Protein AF-A0AAW9A5W3-F1 (afdb_monomer_lite)

Sequence (206 aa):
MDTTKGKFAFYFWGILFFFLYFKIIAFVWNRWFFGSIIPEPLGLLVILLIVIPTAFLTSRFLVIKIPMTYHMIGIIGVMLFFSWSIFDDHREKSLDELIKYQDNKFKAMEFNFSDWRIEEKEPVEEMLEFLSQYRVKKMKDSEWNSNVSGEKGFQVMVYLKGKTTGASIYENRILSYNKTSYYKVLNGPIDMEWIEAFEEKHGKGQ

Structure (mmCIF, N/CA/C/O backbone):
data_AF-A0AAW9A5W3-F1
#
_entry.id   AF-A0AAW9A5W3-F1
#
loop_
_atom_site.group_PDB
_atom_site.id
_atom_site.type_symbol
_atom_site.label_atom_id
_atom_site.label_alt_id
_atom_site.label_comp_id
_atom_site.label_asym_id
_atom_site.label_entity_id
_atom_site.label_seq_id
_atom_site.pdbx_PDB_ins_code
_atom_site.Cartn_x
_atom_site.Cartn_y
_atom_site.Cartn_z
_atom_site.occupancy
_atom_site.B_iso_or_equiv
_atom_site.auth_seq_id
_atom_site.auth_comp_id
_atom_site.auth_asym_id
_atom_site.auth_atom_id
_atom_site.pdbx_PDB_model_num
ATOM 1 N N . MET A 1 1 ? 31.079 -5.655 -38.095 1.00 53.12 1 MET A N 1
ATOM 2 C CA . MET A 1 1 ? 29.703 -5.638 -37.549 1.00 53.12 1 MET A CA 1
ATOM 3 C C . MET A 1 1 ? 28.955 -4.572 -38.315 1.00 53.12 1 MET A C 1
ATOM 5 O O . MET A 1 1 ? 29.494 -3.482 -38.447 1.00 53.12 1 MET A O 1
ATOM 9 N N . ASP A 1 2 ? 27.803 -4.910 -38.885 1.00 70.38 2 ASP A N 1
ATOM 10 C CA . ASP A 1 2 ? 26.984 -3.973 -39.655 1.00 70.38 2 ASP A CA 1
ATOM 11 C C . ASP A 1 2 ? 26.682 -2.735 -38.795 1.00 70.38 2 ASP A C 1
ATOM 13 O O . ASP A 1 2 ? 26.135 -2.860 -37.694 1.00 70.38 2 ASP A O 1
ATOM 17 N N . THR A 1 3 ? 27.117 -1.557 -39.253 1.00 72.12 3 THR A N 1
ATOM 18 C CA . THR A 1 3 ? 26.995 -0.285 -38.513 1.00 72.12 3 THR A CA 1
ATOM 19 C C . THR A 1 3 ? 25.541 0.007 -38.134 1.00 72.12 3 THR A C 1
ATOM 21 O O . THR A 1 3 ? 25.268 0.635 -37.111 1.00 72.12 3 THR A O 1
ATOM 24 N N . THR A 1 4 ? 24.608 -0.549 -38.901 1.00 75.31 4 THR A N 1
ATOM 25 C CA . THR A 1 4 ? 23.165 -0.517 -38.681 1.00 75.31 4 THR A CA 1
ATOM 26 C C . THR A 1 4 ? 22.753 -1.202 -37.371 1.00 75.31 4 THR A C 1
ATOM 28 O O . THR A 1 4 ? 21.956 -0.652 -36.612 1.00 75.31 4 THR A O 1
ATOM 31 N N . LYS A 1 5 ? 23.346 -2.358 -37.032 1.00 70.44 5 LYS A N 1
ATOM 32 C CA . LYS A 1 5 ? 23.018 -3.114 -35.804 1.00 70.44 5 LYS A CA 1
ATOM 33 C C . LYS A 1 5 ? 23.483 -2.393 -34.536 1.00 70.44 5 LYS A C 1
ATOM 35 O O . LYS A 1 5 ? 22.778 -2.406 -33.532 1.00 70.44 5 LYS A O 1
ATOM 40 N N . GLY A 1 6 ? 24.642 -1.732 -34.594 1.00 70.44 6 GLY A N 1
ATOM 41 C CA . GLY A 1 6 ? 25.161 -0.929 -33.479 1.00 70.44 6 GLY A CA 1
ATOM 42 C C . GLY A 1 6 ? 24.310 0.312 -33.204 1.00 70.44 6 GLY A C 1
ATOM 43 O O . GLY A 1 6 ? 23.980 0.590 -32.053 1.00 70.44 6 GLY A O 1
ATOM 44 N N . LYS A 1 7 ? 23.880 1.014 -34.263 1.00 72.38 7 LYS A N 1
ATOM 45 C CA . LYS A 1 7 ? 22.971 2.165 -34.147 1.00 72.38 7 LYS A CA 1
ATOM 46 C C . LYS A 1 7 ? 21.616 1.761 -33.566 1.00 72.38 7 LYS A C 1
ATOM 48 O O . LYS A 1 7 ? 21.129 2.431 -32.663 1.00 72.38 7 LYS A O 1
ATOM 53 N N . PHE A 1 8 ? 21.038 0.650 -34.027 1.00 76.00 8 PHE A N 1
ATOM 54 C CA . PHE A 1 8 ? 19.770 0.145 -33.494 1.00 76.00 8 PHE A CA 1
ATOM 55 C C . PHE A 1 8 ? 19.847 -0.148 -31.990 1.00 76.00 8 PHE A C 1
ATOM 57 O O . PHE A 1 8 ? 19.004 0.327 -31.232 1.00 76.00 8 PHE A O 1
ATOM 64 N N . ALA A 1 9 ? 20.886 -0.867 -31.547 1.00 69.19 9 ALA A N 1
ATOM 65 C CA . ALA A 1 9 ? 21.093 -1.138 -30.128 1.00 69.19 9 ALA A CA 1
ATOM 66 C C . ALA A 1 9 ? 21.220 0.163 -29.318 1.00 69.19 9 ALA A C 1
ATOM 68 O O . ALA A 1 9 ? 20.585 0.289 -28.276 1.00 69.19 9 ALA A O 1
ATOM 69 N N . PHE A 1 10 ? 21.965 1.155 -29.816 1.00 72.00 10 PHE A N 1
ATOM 70 C CA . PHE A 1 10 ? 22.103 2.449 -29.146 1.00 72.00 10 PHE A CA 1
ATOM 71 C C . PHE A 1 10 ? 20.760 3.164 -28.950 1.00 72.00 10 PHE A C 1
ATOM 73 O O . PHE A 1 10 ? 20.444 3.559 -27.829 1.00 72.00 10 PHE A O 1
ATOM 80 N N . TYR A 1 11 ? 19.947 3.290 -30.004 1.00 74.00 11 TYR A N 1
ATOM 81 C CA . TYR A 1 11 ? 18.629 3.924 -29.890 1.00 74.00 11 TYR A CA 1
ATOM 82 C C . TYR A 1 11 ? 17.705 3.149 -28.952 1.00 74.00 11 TYR A C 1
ATOM 84 O O . TYR A 1 11 ? 17.028 3.754 -28.126 1.00 74.00 11 TYR A O 1
ATOM 92 N N . PHE A 1 12 ? 17.712 1.817 -29.034 1.00 74.00 12 PHE A N 1
ATOM 93 C CA . PHE A 1 12 ? 16.883 0.977 -28.178 1.00 74.00 12 PHE A CA 1
ATOM 94 C C . PHE A 1 12 ? 17.249 1.133 -26.696 1.00 74.00 12 PHE A C 1
ATOM 96 O O . PHE A 1 12 ? 16.372 1.371 -25.867 1.00 74.00 12 PHE A O 1
ATOM 103 N N . TRP A 1 13 ? 18.540 1.057 -26.356 1.00 71.00 13 TRP A N 1
ATOM 104 C CA . TRP A 1 13 ? 19.005 1.264 -24.984 1.00 71.00 13 TRP A CA 1
ATOM 105 C C . TRP A 1 13 ? 18.765 2.691 -24.512 1.00 71.00 13 TRP A C 1
ATOM 107 O O . TRP A 1 13 ? 18.313 2.874 -23.387 1.00 71.00 13 TRP A O 1
ATOM 117 N N . GLY A 1 14 ? 18.979 3.689 -25.371 1.00 74.19 14 GLY A N 1
ATOM 118 C CA . GLY A 1 14 ? 18.657 5.081 -25.066 1.00 74.19 14 GLY A CA 1
ATOM 119 C C . GLY A 1 14 ? 17.186 5.265 -24.689 1.00 74.19 14 GLY A C 1
ATOM 120 O O . GLY A 1 14 ? 16.890 5.869 -23.662 1.00 74.19 14 GLY A O 1
ATOM 121 N N . ILE A 1 15 ? 16.266 4.677 -25.460 1.00 75.88 15 ILE A N 1
ATOM 122 C CA . ILE A 1 15 ? 14.822 4.714 -25.184 1.00 75.88 15 ILE A CA 1
ATOM 123 C C . ILE A 1 15 ? 14.482 3.947 -23.898 1.00 75.88 15 ILE A C 1
ATOM 125 O O . ILE A 1 15 ? 13.714 4.438 -23.070 1.00 75.88 15 ILE A O 1
ATOM 129 N N . LEU A 1 16 ? 15.061 2.763 -23.687 1.00 73.06 16 LEU A N 1
ATOM 130 C CA . LEU A 1 16 ? 14.823 1.973 -22.478 1.00 73.06 16 LEU A CA 1
ATOM 131 C C . LEU A 1 16 ? 15.290 2.718 -21.221 1.00 73.06 16 LEU A C 1
ATOM 133 O O . LEU A 1 16 ? 14.542 2.812 -20.250 1.00 73.06 16 LEU A O 1
ATOM 137 N N . PHE A 1 17 ? 16.500 3.283 -21.248 1.00 73.56 17 PHE A N 1
ATOM 138 C CA . PHE A 1 17 ? 17.032 4.092 -20.153 1.00 73.56 17 PHE A CA 1
ATOM 139 C C . PHE A 1 17 ? 16.221 5.364 -19.943 1.00 73.56 17 PHE A C 1
ATOM 141 O O . PHE A 1 17 ? 16.017 5.748 -18.798 1.00 73.56 17 PHE A O 1
ATOM 148 N N . PHE A 1 18 ? 15.708 5.979 -21.009 1.00 74.75 18 PHE A N 1
ATOM 149 C CA . PHE A 1 18 ? 14.795 7.114 -20.913 1.00 74.75 18 PHE A CA 1
ATOM 150 C C . PHE A 1 18 ? 13.522 6.740 -20.139 1.00 74.75 18 PHE A C 1
ATOM 152 O O . PHE A 1 18 ? 13.185 7.399 -19.158 1.00 74.75 18 PHE A O 1
ATOM 159 N N . PHE A 1 19 ? 12.851 5.638 -20.487 1.00 74.75 19 PHE A N 1
ATOM 160 C CA . PHE A 1 19 ? 11.669 5.191 -19.738 1.00 74.75 19 PHE A CA 1
ATOM 161 C C . PHE A 1 19 ? 11.999 4.779 -18.300 1.00 74.75 19 PHE A C 1
ATOM 163 O O . PHE A 1 19 ? 11.251 5.114 -17.380 1.00 74.75 19 PHE A O 1
ATOM 170 N N . LEU A 1 20 ? 13.127 4.094 -18.086 1.00 71.31 20 LEU A N 1
ATOM 171 C CA . LEU A 1 20 ? 13.603 3.733 -16.751 1.00 71.31 20 LEU A CA 1
ATOM 172 C C . LEU A 1 20 ? 13.842 4.988 -15.899 1.00 71.31 20 LEU A C 1
ATOM 174 O O . LEU A 1 20 ? 13.399 5.047 -14.755 1.00 71.31 20 LEU A O 1
ATOM 178 N N . TYR A 1 21 ? 14.480 6.003 -16.480 1.00 74.12 21 TYR A N 1
ATOM 179 C CA . TYR A 1 21 ? 14.745 7.297 -15.862 1.00 74.12 21 TYR A CA 1
ATOM 180 C C . TYR A 1 21 ? 13.452 7.995 -15.444 1.00 74.12 21 TYR A C 1
ATOM 182 O O . TYR A 1 21 ? 13.317 8.359 -14.278 1.00 74.12 21 TYR A O 1
ATOM 190 N N . PHE A 1 22 ? 12.463 8.099 -16.338 1.00 74.12 22 PHE A N 1
ATOM 191 C CA . PHE A 1 22 ? 11.164 8.691 -16.000 1.00 74.12 22 PHE A CA 1
ATOM 192 C C . PHE A 1 22 ? 10.434 7.913 -14.907 1.00 74.12 22 PHE A C 1
ATOM 194 O O . PHE A 1 22 ? 9.822 8.527 -14.037 1.00 74.12 22 PHE A O 1
ATOM 201 N N . LYS A 1 23 ? 10.520 6.576 -14.891 1.00 70.69 23 LYS A N 1
ATOM 202 C CA . LYS A 1 23 ? 9.897 5.774 -13.829 1.00 70.69 23 LYS A CA 1
ATOM 203 C C . LYS A 1 23 ? 10.607 5.931 -12.487 1.00 70.69 23 LYS A C 1
ATOM 205 O O . LYS A 1 23 ? 9.930 6.004 -11.466 1.00 70.69 23 LYS A O 1
ATOM 210 N N . ILE A 1 24 ? 11.941 5.996 -12.481 1.00 70.94 24 ILE A N 1
ATOM 211 C CA . ILE A 1 24 ? 12.734 6.286 -11.278 1.00 70.94 24 ILE A CA 1
ATOM 212 C C . ILE A 1 24 ? 12.384 7.679 -10.768 1.00 70.94 24 ILE A C 1
ATOM 214 O O . ILE A 1 24 ? 12.113 7.824 -9.582 1.00 70.94 24 ILE A O 1
ATOM 218 N N . ILE A 1 25 ? 12.303 8.680 -11.647 1.00 69.81 25 ILE A N 1
ATOM 219 C CA . ILE A 1 25 ? 11.874 10.027 -11.270 1.00 69.81 25 ILE A CA 1
ATOM 220 C C . ILE A 1 25 ? 10.458 10.018 -10.725 1.00 69.81 25 ILE A C 1
ATOM 222 O O . ILE A 1 25 ? 10.256 10.571 -9.660 1.00 69.81 25 ILE A O 1
ATOM 226 N N . ALA A 1 26 ? 9.491 9.382 -11.384 1.00 66.94 26 ALA A N 1
ATOM 227 C CA . ALA A 1 26 ? 8.116 9.328 -10.894 1.00 66.94 26 ALA A CA 1
ATOM 228 C C . ALA A 1 26 ? 8.026 8.626 -9.530 1.00 66.94 26 ALA A C 1
ATOM 230 O O . ALA A 1 26 ? 7.303 9.080 -8.648 1.00 66.94 26 ALA A O 1
ATOM 231 N N . PHE A 1 27 ? 8.793 7.550 -9.328 1.00 65.44 27 PHE A N 1
ATOM 232 C CA . PHE A 1 27 ? 8.899 6.866 -8.040 1.00 65.44 27 PHE A CA 1
ATOM 233 C C . PHE A 1 27 ? 9.514 7.767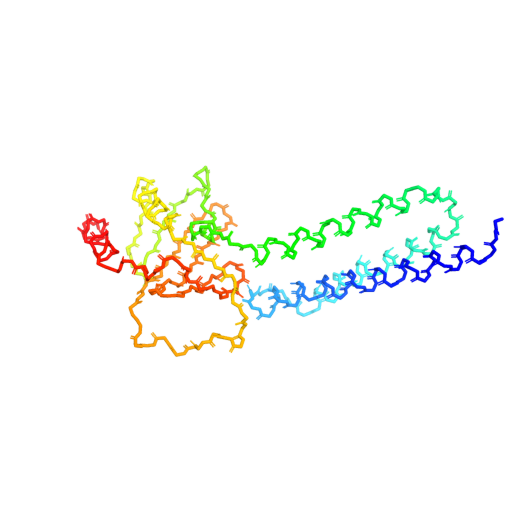 -6.964 1.00 65.44 27 PHE A C 1
ATOM 235 O O . PHE A 1 27 ? 8.950 7.878 -5.876 1.00 65.44 27 PHE A O 1
ATOM 242 N N . VAL A 1 28 ? 10.636 8.428 -7.275 1.00 63.97 28 VAL A N 1
ATOM 243 C CA . VAL A 1 28 ? 11.288 9.396 -6.386 1.00 63.97 28 VAL A CA 1
ATOM 244 C C . VAL A 1 28 ? 10.309 10.515 -6.068 1.00 63.97 28 VAL A C 1
ATOM 246 O O . VAL A 1 28 ? 10.039 10.731 -4.901 1.00 63.97 28 VAL A O 1
ATOM 249 N N . TRP A 1 29 ? 9.693 11.139 -7.068 1.00 64.69 29 TRP A N 1
ATOM 250 C CA . TRP A 1 29 ? 8.751 12.248 -6.933 1.00 64.69 29 TRP A CA 1
ATOM 251 C C . TRP A 1 29 ? 7.533 11.884 -6.085 1.00 64.69 29 TRP A C 1
ATOM 253 O O . TRP A 1 29 ? 7.209 12.613 -5.156 1.00 64.69 29 TRP A O 1
ATOM 263 N N . ASN A 1 30 ? 6.897 10.734 -6.334 1.00 60.66 30 ASN A N 1
ATOM 264 C CA . ASN A 1 30 ? 5.752 10.270 -5.545 1.00 60.66 30 ASN A CA 1
ATOM 265 C C . ASN A 1 30 ? 6.142 10.018 -4.077 1.00 60.66 30 ASN A C 1
ATOM 267 O O . ASN A 1 30 ? 5.398 10.341 -3.156 1.00 60.66 30 ASN A O 1
ATOM 271 N N . ARG A 1 31 ? 7.349 9.488 -3.840 1.00 58.09 31 ARG A N 1
ATOM 272 C CA . ARG A 1 31 ? 7.906 9.314 -2.491 1.00 58.09 31 ARG A CA 1
ATOM 273 C C . ARG A 1 31 ? 8.275 10.657 -1.841 1.00 58.09 31 ARG A C 1
ATOM 275 O O . ARG A 1 31 ? 8.131 10.791 -0.630 1.00 58.09 31 ARG A O 1
ATOM 282 N N . TRP A 1 32 ? 8.745 11.623 -2.631 1.00 60.00 32 TRP A N 1
ATOM 283 C CA . TRP A 1 32 ? 9.259 12.918 -2.179 1.00 60.00 32 TRP A CA 1
ATOM 284 C C . TRP A 1 32 ? 8.136 13.889 -1.806 1.00 60.00 32 TRP A C 1
ATOM 286 O O . TRP A 1 32 ? 8.211 14.521 -0.758 1.00 60.00 32 TRP A O 1
ATOM 296 N N . PHE A 1 33 ? 7.077 13.961 -2.619 1.00 53.25 33 PHE A N 1
ATOM 297 C CA . PHE A 1 33 ? 5.970 14.904 -2.427 1.00 53.25 33 PHE A CA 1
ATOM 298 C C . PHE A 1 33 ? 4.990 14.477 -1.328 1.00 53.25 33 PHE A C 1
ATOM 300 O O . PHE A 1 33 ? 4.425 15.332 -0.654 1.00 53.25 33 PHE A O 1
ATOM 307 N N . PHE A 1 34 ? 4.804 13.170 -1.115 1.00 50.41 34 PHE A N 1
ATOM 308 C CA . PHE A 1 34 ? 3.785 12.654 -0.191 1.00 50.41 34 PHE A CA 1
ATOM 309 C C . PHE A 1 34 ? 4.347 12.042 1.113 1.00 50.41 34 PHE A C 1
ATOM 311 O O . PHE A 1 34 ? 3.563 11.565 1.926 1.00 50.41 34 PHE A O 1
ATOM 318 N N . GLY A 1 35 ? 5.676 12.028 1.337 1.00 47.44 35 GLY A N 1
ATOM 319 C CA . GLY A 1 35 ? 6.309 11.215 2.400 1.00 47.44 35 GLY A CA 1
ATOM 320 C C . GLY A 1 35 ? 7.299 11.880 3.378 1.00 47.44 35 GLY A C 1
ATOM 321 O O . GLY A 1 35 ? 7.659 11.224 4.352 1.00 47.44 35 GLY A O 1
ATOM 322 N N . SER A 1 36 ? 7.694 13.149 3.187 1.00 53.34 36 SER A N 1
ATOM 323 C CA . SER A 1 36 ? 8.554 13.990 4.070 1.00 53.34 36 SER A CA 1
ATOM 324 C C . SER A 1 36 ? 10.108 13.804 4.087 1.00 53.34 36 SER A C 1
ATOM 326 O O . SER A 1 36 ? 10.635 12.711 3.894 1.00 53.34 36 SER A O 1
ATOM 328 N N . ILE A 1 37 ? 10.800 14.940 4.364 1.00 48.06 37 ILE A N 1
ATOM 329 C CA . ILE A 1 37 ? 12.177 15.220 4.889 1.00 48.06 37 ILE A CA 1
ATOM 330 C C . ILE A 1 37 ? 13.432 14.847 4.060 1.00 48.06 37 ILE A C 1
ATOM 332 O O . ILE A 1 37 ? 14.404 14.328 4.603 1.00 48.06 37 ILE A O 1
ATOM 336 N N . ILE A 1 38 ? 13.518 15.173 2.769 1.00 49.78 38 ILE A N 1
ATOM 337 C CA . ILE A 1 38 ? 14.843 15.312 2.126 1.00 49.78 38 ILE A CA 1
ATOM 338 C C . ILE A 1 38 ? 14.883 16.654 1.397 1.00 49.78 38 ILE A C 1
ATOM 340 O O . ILE A 1 38 ? 14.039 16.851 0.522 1.00 49.78 38 ILE A O 1
ATOM 344 N N . PRO A 1 39 ? 15.827 17.563 1.722 1.00 57.75 39 PRO A N 1
ATOM 345 C CA . PRO A 1 39 ? 15.952 18.842 1.036 1.00 57.75 39 PRO A CA 1
ATOM 346 C C . PRO A 1 39 ? 16.054 18.637 -0.476 1.00 57.75 39 PRO A C 1
ATOM 348 O O . PRO A 1 39 ? 16.837 17.807 -0.939 1.00 57.75 39 PRO A O 1
ATOM 351 N N . GLU A 1 40 ? 15.302 19.427 -1.237 1.00 58.50 40 GLU A N 1
ATOM 352 C CA . GLU A 1 40 ? 15.327 19.514 -2.706 1.00 58.50 40 GLU A CA 1
ATOM 353 C C . GLU A 1 40 ? 16.726 19.336 -3.354 1.00 58.50 40 GLU A C 1
ATOM 355 O O . GLU A 1 40 ? 16.842 18.566 -4.313 1.00 58.50 40 GLU A O 1
ATOM 360 N N . PRO A 1 41 ? 17.831 19.919 -2.836 1.00 71.25 41 PRO A N 1
ATOM 361 C CA . PRO A 1 41 ? 19.163 19.711 -3.419 1.00 71.25 41 PRO A CA 1
ATOM 362 C C . PRO A 1 41 ? 19.693 18.265 -3.355 1.00 71.25 41 PRO A C 1
ATOM 364 O O . PRO A 1 41 ? 20.463 17.856 -4.225 1.00 71.25 41 PRO A O 1
ATOM 367 N N . LEU A 1 42 ? 19.285 17.458 -2.372 1.00 62.19 42 LEU A N 1
ATOM 368 C CA . LEU A 1 42 ? 19.760 16.077 -2.212 1.00 62.19 42 LEU A CA 1
ATOM 369 C C . LEU A 1 42 ? 19.173 15.136 -3.275 1.00 62.19 42 LEU A C 1
ATOM 371 O O . LEU A 1 42 ? 19.869 14.241 -3.752 1.00 62.19 42 LEU A O 1
ATOM 375 N N . GLY A 1 43 ? 17.925 15.352 -3.700 1.00 64.06 43 GLY A N 1
ATOM 376 C CA . GLY A 1 43 ? 17.331 14.549 -4.773 1.00 64.06 43 GLY A CA 1
ATOM 377 C C . GLY A 1 43 ? 17.927 14.870 -6.142 1.00 64.06 43 GLY A C 1
ATOM 378 O O . GLY A 1 43 ? 18.166 13.959 -6.934 1.00 64.06 43 GLY A O 1
ATOM 379 N N . LEU A 1 44 ? 18.280 16.135 -6.392 1.00 65.75 44 LEU A N 1
ATOM 380 C CA . LEU A 1 44 ? 19.023 16.520 -7.595 1.00 65.75 44 LEU A CA 1
ATOM 381 C C . LEU A 1 44 ? 20.411 15.858 -7.618 1.00 65.75 44 LEU A C 1
ATOM 383 O O . LEU A 1 44 ? 20.841 15.357 -8.656 1.00 65.75 44 LEU A O 1
ATOM 387 N N . LEU A 1 45 ? 21.068 15.749 -6.460 1.00 73.44 45 LEU A N 1
ATOM 388 C CA . LEU A 1 45 ? 22.340 15.041 -6.311 1.00 73.44 45 LEU A CA 1
ATOM 389 C C . LEU A 1 45 ? 22.204 13.531 -6.584 1.00 73.44 45 LEU A C 1
ATOM 391 O O . LEU A 1 45 ? 23.034 12.972 -7.297 1.00 73.44 45 LEU A O 1
ATOM 395 N N . VAL A 1 46 ? 21.135 12.878 -6.115 1.00 68.19 46 VAL A N 1
ATOM 396 C CA . VAL A 1 46 ? 20.842 11.467 -6.446 1.00 68.19 46 VAL A CA 1
ATOM 397 C C . VAL A 1 46 ? 20.598 11.286 -7.946 1.00 68.19 46 VAL A C 1
ATOM 399 O O . VAL A 1 46 ? 21.130 10.351 -8.542 1.00 68.19 46 VAL A O 1
ATOM 402 N N . ILE A 1 47 ? 19.849 12.192 -8.583 1.00 67.75 47 ILE A N 1
ATOM 403 C CA . ILE A 1 47 ? 19.627 12.160 -10.036 1.00 67.75 47 ILE A CA 1
ATOM 404 C C . ILE A 1 47 ? 20.960 12.278 -10.778 1.00 67.75 47 ILE A C 1
ATOM 406 O O . ILE A 1 47 ? 21.229 11.466 -11.659 1.00 67.75 47 ILE A O 1
ATOM 410 N N . LEU A 1 48 ? 21.826 13.225 -10.409 1.00 75.00 48 LEU A N 1
ATOM 411 C CA . LEU A 1 48 ? 23.146 13.376 -11.030 1.00 75.00 48 LEU A CA 1
ATOM 412 C C . LEU A 1 48 ? 24.025 12.133 -10.818 1.00 75.00 48 LEU A C 1
ATOM 414 O O . LEU A 1 48 ? 24.658 11.671 -11.768 1.00 75.00 48 LEU A O 1
ATOM 418 N N . LEU A 1 49 ? 24.009 11.545 -9.616 1.00 74.06 49 LEU A N 1
ATOM 419 C CA . LEU A 1 49 ? 24.742 10.315 -9.293 1.00 74.06 49 LEU A CA 1
ATOM 420 C C . LEU A 1 49 ? 24.220 9.073 -10.023 1.00 74.06 49 LEU A C 1
ATOM 422 O O . LEU A 1 49 ? 24.963 8.108 -10.154 1.00 74.06 49 LEU A O 1
ATOM 426 N N . ILE A 1 50 ? 22.980 9.067 -10.513 1.00 70.25 50 ILE A N 1
ATOM 427 C CA . ILE A 1 50 ? 22.455 7.961 -11.324 1.00 70.25 50 ILE A CA 1
ATOM 428 C C . ILE A 1 50 ? 22.675 8.252 -12.811 1.00 70.25 50 ILE A C 1
ATOM 430 O O . ILE A 1 50 ? 23.209 7.414 -13.535 1.00 70.25 50 ILE A O 1
ATOM 434 N N . VAL A 1 51 ? 22.311 9.443 -13.284 1.00 69.62 51 VAL A N 1
ATOM 435 C CA . VAL A 1 51 ? 22.325 9.794 -14.711 1.00 69.62 51 VAL A CA 1
ATOM 436 C C . VAL A 1 51 ? 23.745 9.883 -15.260 1.00 69.62 51 VAL A C 1
ATOM 438 O O . VAL A 1 51 ? 23.997 9.328 -16.327 1.00 69.62 51 VAL A O 1
ATOM 441 N N . ILE A 1 52 ? 24.682 10.526 -14.551 1.00 72.19 52 ILE A N 1
ATOM 442 C CA . ILE A 1 52 ? 26.053 10.716 -15.052 1.00 72.19 52 ILE A CA 1
ATOM 443 C C . ILE A 1 52 ? 26.773 9.366 -15.196 1.00 72.19 52 ILE A C 1
ATOM 445 O O . ILE A 1 52 ? 27.286 9.093 -16.286 1.00 72.19 52 ILE A O 1
ATOM 449 N N . PRO A 1 53 ? 26.768 8.465 -14.190 1.00 72.75 53 PRO A N 1
ATOM 450 C CA . PRO A 1 53 ? 27.339 7.135 -14.360 1.00 72.75 53 PRO A CA 1
ATOM 451 C C . PRO A 1 53 ? 26.594 6.303 -15.393 1.00 72.75 53 PRO A C 1
ATOM 453 O O . PRO A 1 53 ? 27.242 5.573 -16.128 1.00 72.75 53 PRO A O 1
ATOM 456 N N . THR A 1 54 ? 25.269 6.432 -15.518 1.00 66.56 54 THR A N 1
ATOM 457 C CA . THR A 1 54 ? 24.515 5.701 -16.550 1.00 66.56 54 THR A CA 1
ATOM 458 C C . THR A 1 54 ? 24.896 6.174 -17.952 1.00 66.56 54 THR A C 1
ATOM 460 O O . THR A 1 54 ? 25.131 5.346 -18.827 1.00 66.56 54 THR A O 1
ATOM 463 N N . ALA A 1 55 ? 25.046 7.481 -18.177 1.00 67.94 55 ALA A N 1
ATOM 464 C CA . ALA A 1 55 ? 25.500 8.038 -19.451 1.00 67.94 55 ALA A CA 1
ATOM 465 C C . ALA A 1 55 ? 26.953 7.635 -19.766 1.00 67.94 55 ALA A C 1
ATOM 467 O O . ALA A 1 55 ? 27.260 7.247 -20.895 1.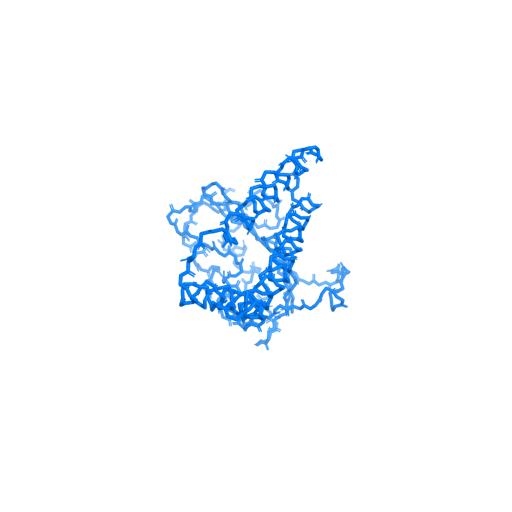00 67.94 55 ALA A O 1
ATOM 468 N N . PHE A 1 56 ? 27.836 7.656 -18.762 1.00 70.44 56 PHE A N 1
ATOM 469 C CA . PHE A 1 56 ? 29.227 7.216 -18.894 1.00 70.44 56 PHE A CA 1
ATOM 470 C C . PHE A 1 56 ? 29.351 5.706 -19.130 1.00 70.44 56 PHE A C 1
ATOM 472 O O . PHE A 1 56 ? 30.145 5.257 -19.954 1.00 70.44 56 PHE A O 1
ATOM 479 N N . LEU A 1 57 ? 28.543 4.901 -18.441 1.00 65.19 57 LEU A N 1
ATOM 480 C CA . LEU A 1 57 ? 28.446 3.472 -18.696 1.00 65.19 57 LEU A CA 1
ATOM 481 C C . LEU A 1 57 ? 27.929 3.257 -20.111 1.00 65.19 57 LEU A C 1
ATOM 483 O O . LEU A 1 57 ? 28.579 2.543 -20.858 1.00 65.19 57 LEU A O 1
ATOM 487 N N . THR A 1 58 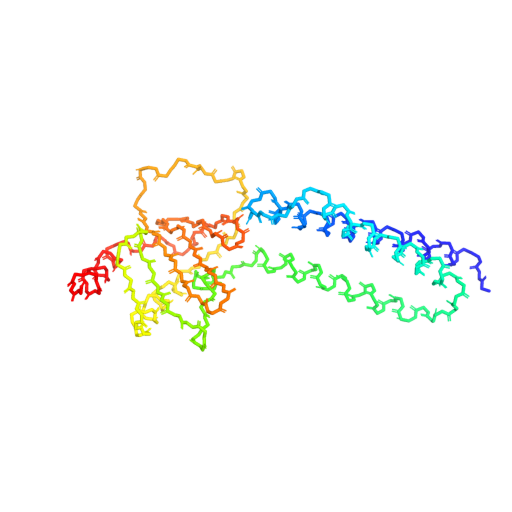? 26.852 3.923 -20.530 1.00 68.12 58 THR A N 1
ATOM 488 C CA . THR A 1 58 ? 26.294 3.798 -21.889 1.00 68.12 58 THR A CA 1
ATOM 489 C C . THR A 1 58 ? 27.344 4.107 -22.960 1.00 68.12 58 THR A C 1
ATOM 491 O O . THR A 1 58 ? 27.448 3.378 -23.945 1.00 68.12 58 THR A O 1
ATOM 494 N N . SER A 1 59 ? 28.193 5.121 -22.753 1.00 67.75 59 SER A N 1
ATOM 495 C CA . SER A 1 59 ? 29.287 5.429 -23.683 1.00 67.75 59 SER A CA 1
ATOM 496 C C . SER A 1 59 ? 30.405 4.377 -23.665 1.00 67.75 59 SER A C 1
ATOM 498 O O . SER A 1 59 ? 30.937 4.035 -24.719 1.00 67.75 59 SER A O 1
ATOM 500 N N . ARG A 1 60 ? 30.725 3.781 -22.509 1.00 66.56 60 ARG A N 1
ATOM 501 C CA . ARG A 1 60 ? 31.672 2.653 -22.392 1.00 66.56 60 ARG A CA 1
ATOM 502 C C . ARG A 1 60 ? 31.109 1.338 -22.942 1.00 66.56 60 ARG A C 1
ATOM 504 O O . ARG A 1 60 ? 31.860 0.575 -23.545 1.00 66.56 60 ARG A O 1
ATOM 511 N N . PHE A 1 61 ? 29.806 1.105 -22.808 1.00 62.66 61 PHE A N 1
ATOM 512 C CA . PHE A 1 61 ? 29.058 -0.013 -23.393 1.00 62.66 61 PHE A CA 1
ATOM 513 C C . PHE A 1 61 ? 29.123 0.006 -24.930 1.00 62.66 61 PHE A C 1
ATOM 515 O O . PHE A 1 61 ? 29.069 -1.049 -25.551 1.00 62.66 61 PHE A O 1
ATOM 522 N N . LEU A 1 62 ? 29.314 1.177 -25.554 1.00 59.59 62 LEU A N 1
ATOM 523 C CA . LEU A 1 62 ? 29.552 1.290 -27.001 1.00 59.59 62 LEU A CA 1
ATOM 524 C C . LEU A 1 62 ? 30.979 0.907 -27.421 1.00 59.59 62 LEU A C 1
ATOM 526 O O . LEU A 1 62 ? 31.202 0.547 -28.576 1.00 59.59 62 LEU A O 1
ATOM 530 N N . VAL A 1 63 ? 31.943 0.988 -26.502 1.00 64.88 63 VAL A N 1
ATOM 531 C CA . VAL A 1 63 ? 33.359 0.683 -26.765 1.00 64.88 63 VAL A CA 1
ATOM 532 C C . VAL A 1 63 ? 33.670 -0.787 -26.467 1.00 64.88 63 VAL A C 1
ATOM 534 O O . VAL A 1 63 ? 34.430 -1.425 -27.197 1.00 64.88 63 VAL A O 1
ATOM 537 N N . ILE A 1 64 ? 33.071 -1.350 -25.415 1.00 68.19 64 ILE A N 1
ATOM 538 C CA . ILE A 1 64 ? 33.252 -2.750 -25.023 1.00 68.19 64 ILE A CA 1
ATOM 539 C C . ILE A 1 64 ? 32.262 -3.615 -25.810 1.00 68.19 64 ILE A C 1
ATOM 541 O O . ILE A 1 64 ? 31.052 -3.481 -25.664 1.00 68.19 64 ILE A O 1
ATOM 545 N N . LYS A 1 65 ? 32.771 -4.542 -26.633 1.00 71.62 65 LYS A N 1
ATOM 546 C CA . LYS A 1 65 ? 31.955 -5.500 -27.402 1.00 71.62 65 LYS A CA 1
ATOM 547 C C . LYS A 1 65 ? 31.313 -6.546 -26.486 1.00 71.62 65 LYS A C 1
ATOM 549 O O . LYS A 1 65 ? 31.753 -7.692 -26.438 1.00 71.62 65 LYS A O 1
ATOM 554 N N . ILE A 1 66 ? 30.270 -6.166 -25.759 1.00 72.19 66 ILE A N 1
ATOM 555 C CA . ILE A 1 66 ? 29.462 -7.118 -24.999 1.00 72.19 66 ILE A CA 1
ATOM 556 C C . ILE A 1 66 ? 28.603 -7.917 -25.995 1.00 72.19 66 ILE A C 1
ATOM 558 O O . ILE A 1 66 ? 27.979 -7.324 -26.880 1.00 72.19 66 ILE A O 1
ATOM 562 N N . PRO A 1 67 ? 28.557 -9.258 -25.896 1.00 79.50 67 PRO A N 1
ATOM 563 C CA . PRO A 1 67 ? 27.705 -10.070 -26.756 1.00 79.50 67 PRO A CA 1
ATOM 564 C C . PRO A 1 67 ? 26.236 -9.630 -26.720 1.00 79.50 67 PRO A C 1
ATOM 566 O O . PRO A 1 67 ? 25.690 -9.295 -25.665 1.00 79.50 67 PRO A O 1
ATOM 569 N N . MET A 1 68 ? 25.562 -9.679 -27.873 1.00 73.31 68 MET A N 1
ATOM 570 C CA . MET A 1 68 ? 24.144 -9.306 -28.001 1.00 73.31 68 MET A CA 1
ATOM 571 C C . MET A 1 68 ? 23.240 -10.098 -27.037 1.00 73.31 68 MET A C 1
ATOM 573 O O . MET A 1 68 ? 22.251 -9.569 -26.540 1.00 73.31 68 MET A O 1
ATOM 577 N N . THR A 1 69 ? 23.613 -11.336 -26.703 1.00 76.19 69 THR A N 1
ATOM 578 C CA . THR A 1 69 ? 22.885 -12.199 -25.763 1.00 76.19 69 THR A CA 1
ATOM 579 C C . THR A 1 69 ? 22.687 -11.551 -24.392 1.00 76.19 69 THR A C 1
ATOM 581 O O . THR A 1 69 ? 21.575 -11.566 -23.873 1.00 76.19 69 THR A O 1
ATOM 584 N N . TYR A 1 70 ? 23.716 -10.915 -23.819 1.00 78.62 70 TYR A N 1
ATOM 585 C CA . TYR A 1 70 ? 23.591 -10.255 -22.512 1.00 78.62 70 TYR A CA 1
ATOM 586 C C . TYR A 1 70 ? 22.666 -9.040 -22.558 1.00 78.62 70 TYR A C 1
ATOM 588 O O . TYR A 1 70 ? 21.941 -8.779 -21.601 1.00 78.62 70 TYR A O 1
ATOM 596 N N . HIS A 1 71 ? 22.637 -8.337 -23.691 1.00 68.50 71 HIS A N 1
ATOM 597 C CA . HIS A 1 71 ? 21.711 -7.231 -23.893 1.00 68.50 71 HIS A CA 1
ATOM 598 C C . HIS A 1 71 ? 20.268 -7.741 -23.904 1.00 68.50 71 HIS A C 1
ATOM 600 O O . HIS A 1 71 ? 19.427 -7.211 -23.185 1.00 68.50 71 HIS A O 1
ATOM 606 N N . MET A 1 72 ? 19.993 -8.816 -24.647 1.00 75.56 72 MET A N 1
ATOM 607 C CA . MET A 1 72 ? 18.664 -9.432 -24.682 1.00 75.56 72 MET A CA 1
ATOM 608 C C . MET A 1 72 ? 18.216 -9.915 -23.298 1.00 75.56 72 MET A C 1
ATOM 610 O O . MET A 1 72 ? 17.075 -9.669 -22.918 1.00 75.56 72 MET A O 1
ATOM 614 N N . ILE A 1 73 ? 19.114 -10.525 -22.516 1.00 80.06 73 ILE A N 1
ATOM 615 C CA . ILE A 1 73 ? 18.830 -10.937 -21.132 1.00 80.06 73 ILE A CA 1
ATOM 616 C C . ILE A 1 73 ? 18.454 -9.727 -20.268 1.00 80.06 73 ILE A C 1
ATOM 618 O O . ILE A 1 73 ? 17.452 -9.773 -19.559 1.00 80.06 73 ILE A O 1
ATOM 622 N N . GLY A 1 74 ? 19.213 -8.630 -20.355 1.00 76.00 74 GLY A N 1
ATOM 623 C CA . GLY A 1 74 ? 18.911 -7.400 -19.621 1.00 76.00 74 GLY A CA 1
ATOM 624 C C . GLY A 1 74 ? 17.547 -6.812 -19.992 1.00 76.00 74 GLY A C 1
ATOM 625 O O . GLY A 1 74 ? 16.762 -6.471 -19.111 1.00 76.00 74 GLY A O 1
ATOM 626 N N . ILE A 1 75 ? 17.230 -6.757 -21.288 1.00 74.62 75 ILE A N 1
ATOM 627 C CA . ILE A 1 75 ? 15.946 -6.249 -21.798 1.00 74.62 75 ILE A CA 1
ATOM 628 C C . ILE A 1 75 ? 14.785 -7.103 -21.291 1.00 74.62 75 ILE A C 1
ATOM 630 O O . ILE A 1 75 ? 13.808 -6.560 -20.778 1.00 74.62 75 ILE A O 1
ATOM 634 N N . ILE A 1 76 ? 14.906 -8.428 -21.391 1.00 80.94 76 ILE A N 1
ATOM 635 C CA . ILE A 1 76 ? 13.900 -9.368 -20.887 1.00 80.94 76 ILE A CA 1
ATOM 636 C C . ILE A 1 76 ? 13.722 -9.187 -19.377 1.00 80.94 76 ILE A C 1
ATOM 638 O O . ILE A 1 76 ? 12.591 -9.094 -18.909 1.00 80.94 76 ILE A O 1
ATOM 642 N N . GLY A 1 77 ? 14.814 -9.061 -18.617 1.00 82.06 77 GLY A N 1
ATOM 643 C CA . GLY A 1 77 ? 14.762 -8.817 -17.175 1.00 82.06 77 GLY A CA 1
ATOM 644 C C . GLY A 1 77 ? 14.001 -7.537 -16.819 1.00 82.06 77 GLY A C 1
ATOM 645 O O . GLY A 1 77 ? 13.132 -7.556 -15.947 1.00 82.06 77 GLY A O 1
ATOM 646 N N . VAL A 1 78 ? 14.259 -6.440 -17.540 1.00 77.56 78 VAL A N 1
ATOM 647 C CA . VAL A 1 78 ? 13.524 -5.179 -17.367 1.00 77.56 78 VAL A CA 1
ATOM 648 C C . VAL A 1 78 ? 12.050 -5.355 -17.738 1.00 77.56 78 VAL A C 1
ATOM 650 O O . VAL A 1 78 ? 11.179 -5.005 -16.944 1.00 77.56 78 VAL A O 1
ATOM 653 N N . MET A 1 79 ? 11.736 -5.944 -18.894 1.00 76.38 79 MET A N 1
ATOM 654 C CA . MET A 1 79 ? 10.349 -6.177 -19.317 1.00 76.38 79 MET A CA 1
ATOM 655 C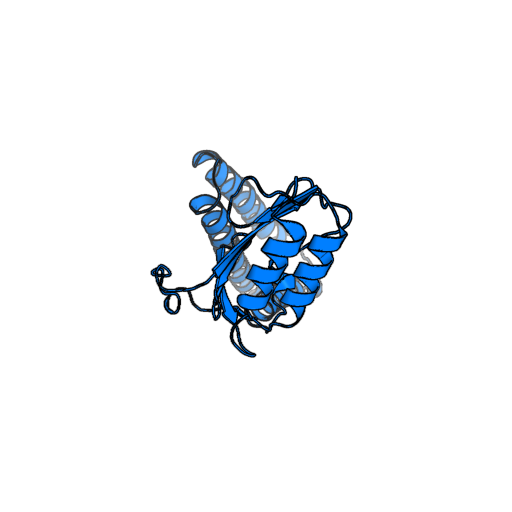 C . MET A 1 79 ? 9.569 -7.013 -18.299 1.00 76.38 79 MET A C 1
ATOM 657 O O . MET A 1 79 ? 8.442 -6.652 -17.956 1.00 76.38 79 MET A O 1
ATOM 661 N N . LEU A 1 80 ? 10.167 -8.083 -17.771 1.00 81.88 80 LEU A N 1
ATOM 662 C CA . LEU A 1 80 ? 9.560 -8.919 -16.736 1.00 81.88 80 LEU A CA 1
ATOM 663 C C . LEU A 1 80 ? 9.327 -8.134 -15.444 1.00 81.88 80 LEU A C 1
ATOM 665 O O . LEU A 1 80 ? 8.244 -8.220 -14.873 1.00 81.88 80 LEU A O 1
ATOM 669 N N . PHE A 1 81 ? 10.290 -7.316 -15.017 1.00 79.88 81 PHE A N 1
ATOM 670 C CA . PHE A 1 81 ? 10.149 -6.476 -13.828 1.00 79.88 81 PHE A CA 1
ATOM 671 C C . PHE A 1 81 ? 8.988 -5.474 -13.950 1.00 79.88 81 PHE A C 1
ATOM 673 O O . PHE A 1 81 ? 8.166 -5.343 -13.040 1.00 79.88 81 PHE A O 1
ATOM 680 N N . PHE A 1 82 ? 8.874 -4.785 -15.090 1.00 77.69 82 PHE A N 1
ATOM 681 C CA . PHE A 1 82 ? 7.763 -3.862 -15.340 1.00 77.69 82 PHE A CA 1
ATOM 682 C C . PHE A 1 82 ? 6.425 -4.591 -15.457 1.00 77.69 82 PHE A C 1
ATOM 684 O O . PHE A 1 82 ? 5.439 -4.134 -14.877 1.00 77.69 82 PHE A O 1
ATOM 691 N N . SER A 1 83 ? 6.400 -5.730 -16.150 1.00 84.06 83 SER A N 1
ATOM 692 C CA . SER A 1 83 ? 5.199 -6.558 -16.296 1.00 84.06 83 SER A CA 1
ATOM 693 C C . SER A 1 83 ? 4.704 -7.049 -14.940 1.00 84.06 83 SER A C 1
ATOM 695 O O . SER A 1 83 ? 3.519 -6.932 -14.646 1.00 84.06 83 SER A O 1
ATOM 697 N N . TRP A 1 84 ? 5.615 -7.499 -14.074 1.00 82.50 84 TRP A N 1
ATOM 698 C CA . TRP A 1 84 ? 5.299 -7.899 -12.706 1.00 82.50 84 TRP A CA 1
ATOM 699 C C . TRP A 1 84 ? 4.709 -6.746 -11.892 1.00 82.50 84 TRP A C 1
ATOM 701 O O . TRP A 1 84 ? 3.705 -6.922 -11.212 1.00 82.50 84 TRP A O 1
ATOM 711 N N . SER A 1 85 ? 5.289 -5.547 -11.990 1.00 78.88 85 SER A N 1
ATOM 712 C CA . SER A 1 85 ? 4.773 -4.358 -11.301 1.00 78.88 85 SER A CA 1
ATOM 713 C C . SER A 1 85 ? 3.369 -3.970 -11.772 1.00 78.88 85 SER A C 1
ATOM 715 O O . SER A 1 85 ? 2.544 -3.598 -10.942 1.00 78.88 85 SER A O 1
ATOM 717 N N . ILE A 1 86 ? 3.092 -4.043 -13.077 1.00 81.38 86 ILE A N 1
ATOM 718 C CA . ILE A 1 86 ? 1.762 -3.752 -13.633 1.00 81.38 86 ILE A CA 1
ATOM 719 C C . ILE A 1 86 ? 0.765 -4.823 -13.190 1.00 81.38 86 ILE A C 1
ATOM 721 O O . ILE A 1 86 ? -0.339 -4.488 -12.764 1.00 81.38 86 ILE A O 1
ATOM 725 N N . PHE A 1 87 ? 1.165 -6.092 -13.256 1.00 88.25 87 PHE A N 1
ATOM 726 C CA . PHE A 1 87 ? 0.353 -7.219 -12.818 1.00 88.25 87 PHE A CA 1
ATOM 727 C C . PHE A 1 87 ? 0.006 -7.120 -11.328 1.00 88.25 87 PHE A C 1
ATOM 729 O O . PHE A 1 87 ? -1.169 -7.198 -10.977 1.00 88.25 87 PHE A O 1
ATOM 736 N N . ASP A 1 88 ? 0.989 -6.868 -10.456 1.00 85.75 88 ASP A N 1
ATOM 737 C CA . ASP A 1 88 ? 0.741 -6.711 -9.019 1.00 85.75 88 ASP A CA 1
ATOM 738 C C . ASP A 1 88 ? -0.203 -5.541 -8.726 1.00 85.75 88 ASP A C 1
ATOM 740 O O . ASP A 1 88 ? -1.005 -5.629 -7.805 1.00 85.75 88 ASP A O 1
ATOM 744 N N . ASP A 1 89 ? -0.156 -4.448 -9.483 1.00 84.62 89 ASP A N 1
ATOM 745 C CA . ASP A 1 89 ? -1.041 -3.308 -9.228 1.00 84.62 89 ASP A CA 1
ATOM 746 C C . ASP A 1 89 ? -2.485 -3.519 -9.720 1.00 84.62 89 ASP A C 1
ATOM 748 O O . ASP A 1 89 ? -3.392 -2.903 -9.164 1.00 84.62 89 ASP A O 1
ATOM 752 N N . HIS A 1 90 ? -2.719 -4.390 -10.711 1.00 88.00 90 HIS A N 1
ATOM 753 C CA . HIS A 1 90 ? -4.054 -4.622 -11.291 1.00 88.00 90 HIS A CA 1
ATOM 754 C C . HIS A 1 90 ? -4.716 -5.934 -10.857 1.00 88.00 90 HIS A C 1
ATOM 756 O O . HIS A 1 90 ? -5.911 -6.118 -11.115 1.00 88.00 90 HIS A O 1
ATOM 762 N N . ARG A 1 91 ? -3.969 -6.846 -10.224 1.00 94.44 91 ARG A N 1
ATOM 763 C CA . ARG A 1 91 ? -4.528 -8.090 -9.690 1.00 94.44 91 ARG A CA 1
ATOM 764 C C . ARG A 1 91 ? -5.431 -7.818 -8.492 1.00 94.44 91 ARG A C 1
ATOM 766 O O . ARG A 1 91 ? -5.243 -6.857 -7.745 1.00 94.44 91 ARG A O 1
ATOM 773 N N . GLU A 1 92 ? -6.392 -8.706 -8.313 1.00 96.62 92 GLU A N 1
ATOM 774 C CA . GLU A 1 92 ? -7.185 -8.784 -7.093 1.00 96.62 92 GLU A CA 1
ATOM 775 C C . GLU A 1 92 ? -6.306 -9.318 -5.959 1.00 96.62 92 GLU A C 1
ATOM 777 O O . GLU A 1 92 ? -5.444 -10.175 -6.178 1.00 96.62 92 GLU A O 1
ATOM 782 N N . LYS A 1 93 ? -6.491 -8.771 -4.759 1.00 95.31 93 LYS A N 1
ATOM 783 C CA . LYS A 1 93 ? -5.739 -9.134 -3.549 1.00 95.31 93 LYS A CA 1
ATOM 784 C C . LYS A 1 93 ? -6.703 -9.330 -2.400 1.00 95.31 93 LYS A C 1
ATOM 786 O O . LYS A 1 93 ? -7.815 -8.811 -2.458 1.00 95.31 93 LYS A O 1
ATOM 791 N N . SER A 1 94 ? -6.307 -10.055 -1.364 1.00 96.12 94 SER A N 1
ATOM 792 C CA . SER A 1 94 ? -7.010 -9.927 -0.088 1.00 96.12 94 SER A CA 1
ATOM 793 C C . SER A 1 94 ? -6.664 -8.596 0.592 1.00 96.12 94 SER A C 1
ATOM 795 O O . SER A 1 94 ? -5.648 -7.965 0.282 1.00 96.12 94 SER A O 1
ATOM 797 N N . LEU A 1 95 ? -7.540 -8.112 1.471 1.00 95.31 95 LEU A N 1
ATOM 798 C CA . LEU A 1 95 ? -7.357 -6.823 2.143 1.00 95.31 95 LEU A CA 1
ATOM 799 C C . LEU A 1 95 ? -6.187 -6.843 3.145 1.00 95.31 95 LEU A C 1
ATOM 801 O O . LEU A 1 95 ? -5.450 -5.860 3.245 1.00 95.31 95 LEU A O 1
ATOM 805 N N . ASP A 1 96 ? -5.931 -7.965 3.814 1.00 93.94 96 ASP A N 1
ATOM 806 C CA . ASP A 1 96 ? -4.788 -8.145 4.721 1.00 93.94 96 ASP A CA 1
ATOM 807 C C . ASP A 1 96 ? -3.424 -7.974 4.009 1.00 93.94 96 ASP A C 1
ATOM 809 O O . ASP A 1 96 ? -2.488 -7.390 4.573 1.00 93.94 96 ASP A O 1
ATOM 813 N N . GLU A 1 97 ? -3.322 -8.345 2.722 1.00 92.44 97 GLU A N 1
ATOM 814 C CA . GLU A 1 97 ? -2.122 -8.105 1.902 1.00 92.44 97 GLU A CA 1
ATOM 815 C C . GLU A 1 97 ? -1.762 -6.606 1.812 1.00 92.44 97 GLU A C 1
ATOM 817 O O . GLU A 1 97 ? -0.592 -6.253 1.600 1.00 92.44 97 GLU A O 1
ATOM 822 N N . LEU A 1 98 ? -2.738 -5.698 1.967 1.00 90.69 98 LEU A N 1
ATOM 823 C CA . LEU A 1 98 ? -2.496 -4.251 1.956 1.00 90.69 98 LEU A CA 1
ATOM 824 C C . LEU A 1 98 ? -1.834 -3.760 3.249 1.00 90.69 98 LEU A C 1
ATOM 826 O O . LEU A 1 98 ? -1.017 -2.830 3.202 1.00 90.69 98 LEU A O 1
ATOM 830 N N . ILE A 1 99 ? -2.140 -4.407 4.374 1.00 87.75 99 ILE A N 1
ATOM 831 C CA . ILE A 1 99 ? -1.632 -4.060 5.705 1.00 87.75 99 ILE A CA 1
ATOM 832 C C . ILE A 1 99 ? -0.202 -4.592 5.895 1.00 87.75 99 ILE A C 1
ATOM 834 O O . ILE A 1 99 ? 0.568 -3.984 6.630 1.00 87.75 99 ILE A O 1
ATOM 838 N N . LYS A 1 100 ? 0.240 -5.606 5.133 1.00 82.62 100 LYS A N 1
ATOM 839 C CA . LYS A 1 100 ? 1.640 -6.103 5.099 1.00 82.62 100 LYS A CA 1
ATOM 840 C C . LYS A 1 100 ? 2.210 -6.449 6.481 1.00 82.62 100 LYS A C 1
ATOM 842 O O . LYS A 1 100 ? 3.338 -6.061 6.808 1.00 82.62 100 LYS A O 1
ATOM 847 N N . TYR A 1 101 ? 1.434 -7.175 7.272 1.00 83.69 101 TYR A N 1
ATOM 848 C CA . TYR A 1 101 ? 1.857 -7.678 8.571 1.00 83.69 101 TYR A CA 1
ATOM 849 C C . TYR A 1 101 ? 3.067 -8.626 8.454 1.00 83.69 101 TYR A C 1
ATOM 851 O O . TYR A 1 101 ? 3.175 -9.416 7.516 1.00 83.69 101 TYR A O 1
ATOM 859 N N . GLN A 1 102 ? 4.012 -8.507 9.390 1.00 82.88 102 GLN A N 1
ATOM 860 C CA . GLN A 1 102 ? 5.168 -9.398 9.527 1.00 82.88 102 GLN A CA 1
ATOM 861 C C . GLN A 1 102 ? 5.347 -9.715 11.007 1.00 82.88 102 GLN A C 1
ATOM 863 O O . GLN A 1 102 ? 5.851 -8.872 11.750 1.00 82.88 102 GLN A O 1
ATOM 868 N N . ASP A 1 103 ? 4.962 -10.926 11.397 1.00 82.19 103 ASP A N 1
ATOM 869 C CA . ASP A 1 103 ? 4.957 -11.406 12.782 1.00 82.19 103 ASP A CA 1
ATOM 870 C C . ASP A 1 103 ? 6.265 -11.089 13.532 1.00 82.19 103 ASP A C 1
ATOM 872 O O . ASP A 1 103 ? 6.292 -10.333 14.498 1.00 82.19 103 ASP A O 1
ATOM 876 N N . ASN A 1 104 ? 7.403 -11.521 12.985 1.00 86.75 104 ASN A N 1
ATOM 877 C CA . ASN A 1 104 ? 8.721 -11.348 13.606 1.00 86.75 104 ASN A CA 1
ATOM 878 C C . ASN A 1 104 ? 9.208 -9.892 13.769 1.00 86.75 104 ASN A C 1
ATOM 880 O O . ASN A 1 104 ? 10.286 -9.655 14.321 1.00 86.75 104 ASN A O 1
ATOM 884 N N . LYS A 1 105 ? 8.475 -8.912 13.238 1.00 90.19 105 LYS A N 1
ATOM 885 C CA . LYS A 1 105 ? 8.781 -7.483 13.364 1.00 90.19 105 LYS A CA 1
ATOM 886 C C . LYS A 1 105 ? 7.658 -6.704 14.023 1.00 90.19 105 LYS A C 1
ATOM 888 O O . LYS A 1 105 ? 7.809 -5.486 14.133 1.00 90.19 105 LYS A O 1
ATOM 893 N N . PHE A 1 106 ? 6.569 -7.357 14.409 1.00 92.19 106 PHE A N 1
ATOM 894 C CA . PHE A 1 106 ? 5.428 -6.707 15.021 1.00 92.19 106 PHE A CA 1
ATOM 895 C C . PHE A 1 106 ? 5.816 -6.033 16.340 1.00 92.19 106 PHE A C 1
ATOM 897 O O . PHE A 1 106 ? 6.671 -6.520 17.080 1.00 92.19 106 PHE A O 1
ATOM 904 N N . LYS A 1 107 ? 5.238 -4.856 16.582 1.00 92.88 107 LYS A N 1
ATOM 905 C CA . LYS A 1 107 ? 5.391 -4.110 17.833 1.00 92.88 107 LYS A CA 1
ATOM 906 C C . LYS A 1 107 ? 4.046 -3.766 18.442 1.00 92.88 107 LYS A C 1
ATOM 908 O O . LYS A 1 107 ? 3.873 -3.941 19.636 1.00 92.88 107 LYS A O 1
ATOM 913 N N . ALA A 1 108 ? 3.158 -3.202 17.631 1.00 92.56 108 ALA A N 1
ATOM 914 C CA . ALA A 1 108 ? 1.842 -2.787 18.072 1.00 92.56 108 ALA A CA 1
ATOM 915 C C . ALA A 1 108 ? 0.906 -2.580 16.879 1.00 92.56 108 ALA A C 1
ATOM 917 O O . ALA A 1 108 ? 1.362 -2.297 15.766 1.00 92.56 108 ALA A O 1
ATOM 918 N N . MET A 1 109 ? -0.392 -2.674 17.126 1.00 92.19 109 MET A N 1
ATOM 919 C CA . MET A 1 109 ? -1.464 -2.218 16.253 1.00 92.19 109 MET A CA 1
ATOM 920 C C . MET A 1 109 ? -2.265 -1.144 16.991 1.00 92.19 109 MET A C 1
ATOM 922 O O . MET A 1 109 ? -2.492 -1.255 18.187 1.00 92.19 109 MET A O 1
ATOM 926 N N . GLU A 1 110 ? -2.665 -0.099 16.288 1.00 91.62 110 GLU A N 1
ATOM 927 C CA . GLU A 1 110 ? -3.454 1.014 16.809 1.00 91.62 110 GLU A CA 1
ATOM 928 C C . GLU A 1 110 ? -4.679 1.206 15.922 1.00 91.62 110 GLU A C 1
ATOM 930 O O . GLU A 1 110 ? -4.590 1.099 14.692 1.00 91.62 110 GLU A O 1
ATOM 935 N N . PHE A 1 111 ? -5.806 1.496 16.562 1.00 88.94 111 PHE A N 1
ATOM 936 C CA . PHE A 1 111 ? -7.094 1.696 15.912 1.00 88.94 111 PHE A CA 1
ATOM 937 C C . PHE A 1 111 ? -7.581 3.133 16.079 1.00 88.94 111 PHE A C 1
ATOM 939 O O . PHE A 1 111 ? -7.478 3.723 17.156 1.00 88.94 111 PHE A O 1
ATOM 946 N N . ASN A 1 112 ? -8.125 3.693 14.995 1.00 85.88 112 ASN A N 1
ATOM 947 C CA . ASN A 1 112 ? -8.765 5.014 14.938 1.00 85.88 112 ASN A CA 1
ATOM 948 C C . ASN A 1 112 ? -7.918 6.173 15.492 1.00 85.88 112 ASN A C 1
ATOM 950 O O . ASN A 1 112 ? -8.468 7.165 15.966 1.00 85.88 112 ASN A O 1
ATOM 954 N N . PHE A 1 113 ? -6.586 6.047 15.436 1.00 75.38 113 PHE A N 1
ATOM 955 C CA . PHE A 1 113 ? -5.632 6.978 16.055 1.00 75.38 113 PHE A CA 1
ATOM 956 C C . PHE A 1 113 ? -5.955 7.307 17.524 1.00 75.38 113 PHE A C 1
ATOM 958 O O . PHE A 1 113 ? -5.771 8.438 17.979 1.00 75.38 113 PHE A O 1
ATOM 965 N N . SER A 1 114 ? -6.524 6.338 18.239 1.00 72.38 114 SER A N 1
ATOM 966 C CA . SER A 1 114 ? -6.854 6.456 19.655 1.00 72.38 114 SER A CA 1
ATOM 967 C C . SER A 1 114 ? -5.713 5.918 20.520 1.00 72.38 114 SER A C 1
ATOM 969 O O . SER A 1 114 ? -4.822 5.227 20.030 1.00 72.38 114 SER A O 1
ATOM 971 N N . ASP A 1 115 ? -5.768 6.168 21.830 1.00 69.62 115 ASP A N 1
ATOM 972 C CA . ASP A 1 115 ? -4.827 5.569 22.791 1.00 69.62 115 ASP A CA 1
ATOM 973 C C . ASP A 1 115 ? -4.960 4.032 22.884 1.00 69.62 115 ASP A C 1
ATOM 975 O O . ASP A 1 115 ? -4.189 3.375 23.587 1.00 69.62 115 ASP A O 1
ATOM 979 N N . TRP A 1 116 ? -5.917 3.433 22.165 1.00 80.19 116 TRP A N 1
ATOM 980 C CA . TRP A 1 116 ? -6.082 1.992 22.092 1.00 80.19 116 TRP A CA 1
ATOM 981 C C . TRP A 1 116 ? -5.012 1.354 21.202 1.00 80.19 116 TRP A C 1
ATOM 983 O O . TRP A 1 116 ? -5.038 1.403 19.966 1.00 80.19 116 TRP A O 1
ATOM 993 N N . ARG A 1 117 ? -4.059 0.720 21.883 1.00 86.81 117 ARG A N 1
ATOM 994 C CA . ARG A 1 117 ? -2.889 0.090 21.293 1.00 86.81 117 ARG A CA 1
ATOM 995 C C . ARG A 1 117 ? -2.790 -1.366 21.725 1.00 86.81 117 ARG A C 1
ATOM 997 O O . ARG A 1 117 ? -2.622 -1.672 22.899 1.00 86.81 117 ARG A O 1
ATOM 1004 N N . ILE A 1 118 ? -2.826 -2.257 20.747 1.00 89.06 118 ILE A N 1
ATOM 1005 C CA . ILE A 1 118 ? -2.698 -3.699 20.922 1.00 89.06 118 ILE A CA 1
ATOM 1006 C C . ILE A 1 118 ? -1.239 -4.083 20.685 1.00 89.06 118 ILE A C 1
ATOM 1008 O O . ILE A 1 118 ? -0.742 -3.984 19.563 1.00 89.06 118 ILE A O 1
ATOM 1012 N N . GLU A 1 119 ? -0.544 -4.534 21.724 1.00 91.00 119 GLU A N 1
ATOM 1013 C CA . GLU A 1 119 ? 0.818 -5.091 21.603 1.00 91.00 119 GLU A CA 1
ATOM 1014 C C . GLU A 1 119 ? 0.817 -6.624 21.527 1.00 91.00 119 GLU A C 1
ATOM 1016 O O . GLU A 1 119 ? 1.818 -7.244 21.164 1.00 91.00 119 GLU A O 1
ATOM 1021 N N . GLU A 1 120 ? -0.327 -7.234 21.828 1.00 90.56 120 GLU A N 1
ATOM 1022 C CA . GLU A 1 120 ? -0.541 -8.670 21.747 1.00 90.56 120 GLU A CA 1
ATOM 1023 C C . GLU A 1 120 ? -0.736 -9.126 20.303 1.00 90.56 120 GLU A C 1
ATOM 1025 O O . GLU A 1 120 ? -1.291 -8.432 19.450 1.00 90.56 120 GLU A O 1
ATOM 1030 N N . LYS A 1 121 ? -0.252 -10.332 20.023 1.00 89.44 121 LYS A N 1
ATOM 1031 C CA . LYS A 1 121 ? -0.257 -10.890 18.677 1.00 89.44 121 LYS A CA 1
ATOM 1032 C C . LYS A 1 121 ? -1.631 -11.431 18.270 1.00 89.44 121 LYS A C 1
ATOM 1034 O O . LYS A 1 121 ? -2.051 -11.238 17.133 1.00 89.44 121 LYS A O 1
ATOM 1039 N N . GLU A 1 122 ? -2.313 -12.092 19.199 1.00 92.00 122 GLU A N 1
ATOM 1040 C CA . GLU A 1 122 ? -3.564 -12.809 18.943 1.00 92.00 122 GLU A CA 1
ATOM 1041 C C . GLU A 1 122 ? -4.680 -11.902 18.386 1.00 92.00 122 GLU A C 1
ATOM 1043 O O . GLU A 1 122 ? -5.224 -12.245 17.334 1.00 92.00 122 GLU A O 1
ATOM 1048 N N . PRO A 1 123 ? -4.966 -10.706 18.946 1.00 92.38 123 PRO A N 1
ATOM 1049 C CA . PRO A 1 123 ? -6.010 -9.840 18.387 1.00 92.38 123 PRO A CA 1
ATOM 1050 C C . PRO A 1 123 ? -5.657 -9.320 16.986 1.00 92.38 123 PRO A C 1
ATOM 1052 O O . PRO A 1 123 ? -6.527 -9.085 16.149 1.00 92.38 123 PRO A O 1
ATOM 1055 N N . VAL A 1 124 ? -4.363 -9.156 16.702 1.00 91.56 124 VAL A N 1
ATOM 1056 C CA . VAL A 1 124 ? -3.892 -8.745 15.377 1.00 91.56 124 VAL A CA 1
ATOM 1057 C C . VAL A 1 124 ? -4.090 -9.849 14.349 1.00 91.56 124 VAL A C 1
ATOM 1059 O O . VAL A 1 124 ? -4.506 -9.559 13.229 1.00 91.56 124 VAL A O 1
ATOM 1062 N N . GLU A 1 125 ? -3.812 -11.101 14.707 1.00 92.75 125 GLU A N 1
ATOM 1063 C CA . GLU A 1 125 ? -4.078 -12.246 13.834 1.00 92.75 125 GLU A CA 1
ATOM 1064 C C . GLU A 1 125 ? -5.581 -12.414 13.574 1.00 92.75 125 GLU A C 1
ATOM 1066 O O . GLU A 1 125 ? -5.955 -12.564 12.413 1.00 92.75 125 GLU A O 1
ATOM 1071 N N . GLU A 1 126 ? -6.434 -12.272 14.597 1.00 95.38 126 GLU A N 1
ATOM 1072 C CA . GLU A 1 126 ? -7.903 -12.303 14.461 1.00 95.38 126 GLU A CA 1
ATOM 1073 C C . GLU A 1 126 ? -8.406 -11.230 13.475 1.00 95.38 126 GLU A C 1
ATOM 1075 O O . GLU A 1 126 ? -9.167 -11.526 12.552 1.00 95.38 126 GLU A O 1
ATOM 1080 N N . MET A 1 127 ? -7.925 -9.988 13.606 1.00 93.62 127 MET A N 1
ATOM 1081 C CA . MET A 1 127 ? -8.267 -8.904 12.678 1.00 93.62 127 MET A CA 1
ATOM 1082 C C . MET A 1 127 ? -7.790 -9.193 11.250 1.00 93.62 127 MET A C 1
ATOM 1084 O O . MET A 1 127 ? -8.523 -8.986 10.285 1.00 93.62 127 MET A O 1
ATOM 1088 N N . LEU A 1 128 ? -6.549 -9.651 11.077 1.00 93.94 128 LEU A N 1
ATOM 1089 C CA . LEU A 1 128 ? -6.009 -9.940 9.746 1.00 93.94 128 LEU A CA 1
ATOM 1090 C C . LEU A 1 128 ? -6.730 -11.112 9.085 1.00 93.94 128 LEU A C 1
ATOM 1092 O O . LEU A 1 128 ? -6.957 -11.071 7.877 1.00 93.94 128 LEU A O 1
ATOM 1096 N N . GLU A 1 129 ? -7.123 -12.121 9.860 1.00 96.38 129 GLU A N 1
ATOM 1097 C CA . GLU A 1 129 ? -7.934 -13.233 9.381 1.00 96.38 129 GLU A CA 1
ATOM 1098 C C . GLU A 1 129 ? -9.295 -12.740 8.882 1.00 96.38 129 GLU A C 1
ATOM 1100 O O . GLU A 1 129 ? -9.660 -13.049 7.744 1.00 96.38 129 GLU A O 1
ATOM 1105 N N . PHE A 1 130 ? -9.993 -11.897 9.651 1.00 97.12 130 PHE A N 1
ATOM 1106 C CA . PHE A 1 130 ? -11.234 -11.254 9.208 1.00 97.12 130 PHE A CA 1
ATOM 1107 C C . PHE A 1 130 ? -11.036 -10.466 7.907 1.00 97.12 130 PHE A C 1
ATOM 1109 O O . PHE A 1 130 ? -11.744 -10.680 6.921 1.00 97.12 130 PHE A O 1
ATOM 1116 N N . LEU A 1 131 ? -10.023 -9.596 7.848 1.00 96.31 131 LEU A N 1
ATOM 1117 C CA . LEU A 1 131 ? -9.765 -8.783 6.658 1.00 96.31 131 LEU A CA 1
ATOM 1118 C C . LEU A 1 131 ? -9.371 -9.635 5.443 1.00 96.31 131 LEU A C 1
ATOM 1120 O O . LEU A 1 131 ? -9.702 -9.277 4.312 1.00 96.31 131 LEU A O 1
ATOM 1124 N N . SER A 1 132 ? -8.724 -10.785 5.640 1.00 96.69 132 SER A N 1
ATOM 1125 C CA . SER A 1 132 ? -8.314 -11.674 4.544 1.00 96.69 132 SER A CA 1
ATOM 1126 C C . SER A 1 132 ? -9.487 -12.218 3.717 1.00 96.69 132 SER A C 1
ATOM 1128 O O . SER A 1 132 ? -9.315 -12.582 2.547 1.00 96.69 132 SER A O 1
ATOM 1130 N N . GLN A 1 133 ? -10.695 -12.213 4.290 1.00 97.88 133 GLN A N 1
ATOM 1131 C CA . GLN A 1 133 ? -11.925 -12.643 3.629 1.00 97.88 133 GLN A CA 1
ATOM 1132 C C . GLN A 1 133 ? -12.361 -11.679 2.517 1.00 97.88 133 GLN A C 1
ATOM 1134 O O . GLN A 1 133 ? -13.043 -12.088 1.573 1.00 97.88 133 GLN A O 1
ATOM 1139 N N . TYR A 1 134 ? -11.942 -10.413 2.574 1.00 98.12 134 TYR A N 1
ATOM 1140 C CA . TYR A 1 134 ? -12.334 -9.392 1.607 1.00 98.12 134 TYR A CA 1
ATOM 1141 C C . TYR A 1 134 ? -11.345 -9.302 0.452 1.00 98.12 134 TYR A C 1
ATOM 1143 O O . TYR A 1 134 ? -10.128 -9.226 0.630 1.00 98.12 134 TYR A O 1
ATOM 1151 N N . ARG A 1 135 ? -11.881 -9.275 -0.769 1.00 98.00 135 ARG A N 1
ATOM 1152 C CA . ARG A 1 135 ? -11.131 -9.100 -2.012 1.00 98.00 135 ARG A CA 1
ATOM 1153 C C . ARG A 1 135 ? -11.169 -7.647 -2.428 1.00 98.00 135 ARG A C 1
ATOM 1155 O O . ARG A 1 135 ? -12.232 -7.038 -2.501 1.00 98.00 135 ARG A O 1
ATOM 1162 N N . VAL A 1 136 ? -10.004 -7.106 -2.746 1.00 97.25 136 VAL A N 1
ATOM 1163 C CA . VAL A 1 136 ? -9.822 -5.701 -3.085 1.00 97.25 136 VAL A CA 1
ATOM 1164 C C . VAL A 1 136 ? -9.073 -5.539 -4.397 1.00 97.25 136 VAL A C 1
ATOM 1166 O O . VAL A 1 136 ? -8.235 -6.361 -4.777 1.00 97.25 136 VAL A O 1
ATOM 1169 N N . LYS A 1 137 ? -9.359 -4.441 -5.095 1.00 96.94 137 LYS A N 1
ATOM 1170 C CA . LYS A 1 137 ? -8.677 -4.065 -6.337 1.00 96.94 137 LYS A CA 1
ATOM 1171 C C . LYS A 1 137 ? -8.382 -2.581 -6.361 1.00 96.94 137 LYS A C 1
ATOM 1173 O O . LYS A 1 137 ? -9.215 -1.776 -5.946 1.00 96.94 137 LYS A O 1
ATOM 1178 N N . LYS A 1 138 ? -7.194 -2.232 -6.859 1.00 95.81 138 LYS A N 1
ATOM 1179 C CA . LYS A 1 138 ? -6.755 -0.842 -6.977 1.00 95.81 138 LYS A CA 1
ATOM 1180 C C . LYS A 1 138 ? -7.721 -0.062 -7.872 1.00 95.81 138 LYS A C 1
ATOM 1182 O O . LYS A 1 138 ? -8.095 -0.533 -8.947 1.00 95.81 138 LYS A O 1
ATOM 1187 N N . MET A 1 139 ? -8.119 1.112 -7.405 1.00 93.94 139 MET A N 1
ATOM 1188 C CA . MET A 1 139 ? -8.946 2.074 -8.127 1.00 93.94 139 MET A CA 1
ATOM 1189 C C . MET A 1 139 ? -8.064 3.120 -8.796 1.00 93.94 139 MET A C 1
ATOM 1191 O O . MET A 1 139 ? -6.909 3.323 -8.407 1.00 93.94 139 MET A O 1
ATOM 1195 N N . LYS A 1 140 ? -8.615 3.808 -9.794 1.00 91.00 140 LYS A N 1
ATOM 1196 C CA . LYS A 1 140 ? -7.995 5.037 -10.298 1.00 91.00 140 LYS A CA 1
ATOM 1197 C C . LYS A 1 140 ? -8.237 6.166 -9.304 1.00 91.00 140 LYS A C 1
ATOM 1199 O O . LYS A 1 140 ? -9.307 6.240 -8.709 1.00 91.00 140 LYS A O 1
ATOM 1204 N N . ASP A 1 141 ? -7.302 7.102 -9.210 1.00 88.81 141 ASP A N 1
ATOM 1205 C CA . ASP A 1 141 ? -7.452 8.273 -8.3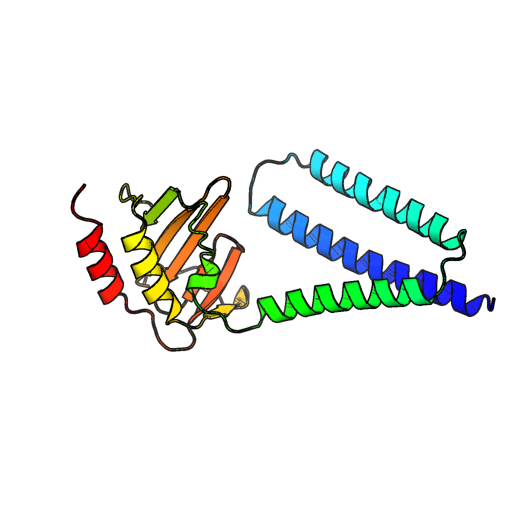34 1.00 88.81 141 ASP A CA 1
ATOM 1206 C C . ASP A 1 141 ? -8.708 9.090 -8.680 1.00 88.81 141 ASP A C 1
ATOM 1208 O O . ASP A 1 141 ? -9.392 9.586 -7.794 1.00 88.81 141 ASP A O 1
ATOM 1212 N N . SER A 1 142 ? -9.080 9.148 -9.964 1.00 90.12 142 SER A N 1
ATOM 1213 C CA . SER A 1 142 ? -10.305 9.810 -10.436 1.00 90.12 142 SER A CA 1
ATOM 1214 C C . SER A 1 142 ? -11.607 9.138 -9.983 1.00 90.12 142 SER A C 1
ATOM 1216 O O . SER A 1 142 ? -12.669 9.736 -10.101 1.00 90.12 142 SER A O 1
ATOM 1218 N N . GLU A 1 143 ? -11.552 7.879 -9.543 1.00 91.31 143 GLU A N 1
ATOM 1219 C CA . GLU A 1 143 ? -12.709 7.135 -9.027 1.00 91.31 143 GLU A CA 1
ATOM 1220 C C . GLU A 1 143 ? -12.885 7.341 -7.512 1.00 91.31 143 GLU A C 1
ATOM 1222 O O . GLU A 1 143 ? -13.916 6.964 -6.956 1.00 91.31 143 GLU A O 1
ATOM 1227 N N . TRP A 1 144 ? -11.895 7.927 -6.830 1.00 93.06 144 TRP A N 1
ATOM 1228 C CA . TRP A 1 144 ? -11.946 8.179 -5.397 1.00 93.06 144 TRP A CA 1
ATOM 1229 C C . TRP A 1 144 ? -12.658 9.500 -5.084 1.00 93.06 144 TRP A C 1
ATOM 1231 O O . TRP A 1 144 ? -12.232 10.574 -5.505 1.00 93.06 144 TRP A O 1
ATOM 1241 N N . ASN A 1 145 ? -13.714 9.432 -4.272 1.00 91.50 145 ASN A N 1
ATOM 1242 C CA . ASN A 1 145 ? -14.335 10.614 -3.680 1.00 91.50 145 ASN A CA 1
ATOM 1243 C C . ASN A 1 145 ? -13.719 10.890 -2.300 1.00 91.50 145 ASN A C 1
ATOM 1245 O O . ASN A 1 145 ? -13.914 10.109 -1.372 1.00 91.50 145 ASN A O 1
ATOM 1249 N N . SER A 1 146 ? -13.012 12.007 -2.130 1.00 88.81 146 SER A N 1
ATOM 1250 C CA . SER A 1 146 ? -12.400 12.367 -0.842 1.00 88.81 146 SER A CA 1
ATOM 1251 C C . SER A 1 146 ? -13.411 12.673 0.264 1.00 88.81 146 SER A C 1
ATOM 1253 O O . SER A 1 146 ? -13.035 12.684 1.434 1.00 88.81 146 SER A O 1
ATOM 1255 N N . ASN A 1 147 ? -14.681 12.916 -0.074 1.00 91.19 147 ASN A N 1
ATOM 1256 C CA . ASN A 1 147 ? -15.736 13.053 0.916 1.00 91.19 147 ASN A CA 1
ATOM 1257 C C . ASN A 1 147 ? -16.173 11.667 1.420 1.00 91.19 147 ASN A C 1
ATOM 1259 O O . ASN A 1 147 ? -16.858 10.917 0.722 1.00 91.19 147 ASN A O 1
ATOM 1263 N N . VAL A 1 148 ? -15.738 11.344 2.635 1.00 88.56 148 VAL A N 1
ATOM 1264 C CA . VAL A 1 148 ? -15.997 10.082 3.353 1.00 88.56 148 VAL A CA 1
ATOM 1265 C C . VAL A 1 148 ? -16.775 10.311 4.655 1.00 88.56 148 VAL A C 1
ATOM 1267 O O . VAL A 1 148 ? -16.943 9.387 5.436 1.00 88.56 148 VAL A O 1
ATOM 1270 N N . SER A 1 149 ? -17.253 11.533 4.921 1.00 87.94 149 SER A N 1
ATOM 1271 C CA . SER A 1 149 ? -17.867 11.895 6.212 1.00 87.94 149 SER A CA 1
ATOM 1272 C C . SER A 1 149 ? -19.182 11.171 6.514 1.00 87.94 149 SER A C 1
ATOM 1274 O O . SER A 1 149 ? -19.573 11.087 7.672 1.00 87.94 149 SER A O 1
ATOM 1276 N N . GLY A 1 150 ? -19.862 10.664 5.483 1.00 88.31 150 GLY A N 1
ATOM 1277 C CA . GLY A 1 150 ? -21.088 9.876 5.615 1.00 88.31 150 GLY A CA 1
ATOM 1278 C C . GLY A 1 150 ? -20.865 8.364 5.639 1.00 88.31 150 GLY A C 1
ATOM 1279 O O . GLY A 1 150 ? -21.846 7.628 5.641 1.00 88.31 150 GLY A O 1
ATOM 1280 N N . GLU A 1 151 ? -19.617 7.893 5.607 1.00 91.50 151 GLU A N 1
ATOM 1281 C CA . GLU A 1 151 ? -19.313 6.462 5.583 1.00 91.50 151 GLU A CA 1
ATOM 1282 C C . GLU A 1 151 ? -18.843 5.963 6.940 1.00 91.50 151 GLU A C 1
ATOM 1284 O O . GLU A 1 151 ? -18.004 6.586 7.593 1.00 91.50 151 GLU A O 1
ATOM 1289 N N . LYS A 1 152 ? -19.347 4.788 7.327 1.00 93.19 152 LYS A N 1
ATOM 1290 C CA . LYS A 1 152 ? -18.761 4.019 8.416 1.00 93.19 152 LYS A CA 1
ATOM 1291 C C . LYS A 1 152 ? -17.414 3.459 7.972 1.00 93.19 152 LYS A C 1
ATOM 1293 O O . LYS A 1 152 ? -17.256 2.954 6.857 1.00 93.19 152 LYS A O 1
ATOM 1298 N N . GLY A 1 153 ? -16.439 3.558 8.856 1.00 93.75 153 GLY A N 1
ATOM 1299 C CA . GLY A 1 153 ? -15.110 3.034 8.627 1.00 93.75 153 GLY A CA 1
ATOM 1300 C C . GLY A 1 153 ? -14.251 3.172 9.865 1.00 93.75 153 GLY A C 1
ATOM 1301 O O . GLY A 1 153 ? -14.611 3.861 10.817 1.00 93.75 153 GLY A O 1
ATOM 1302 N N . PHE A 1 154 ? -13.098 2.530 9.813 1.00 93.62 154 PHE A N 1
ATOM 1303 C CA . PHE A 1 154 ? -12.101 2.544 10.866 1.00 93.62 154 PHE A CA 1
ATOM 1304 C C . PHE A 1 154 ? -10.718 2.736 10.251 1.00 93.62 154 PHE A C 1
ATOM 1306 O O . PHE A 1 154 ? -10.508 2.609 9.038 1.00 93.62 154 PHE A O 1
ATOM 1313 N N . GLN A 1 155 ? -9.751 3.082 11.083 1.00 93.62 155 GLN A N 1
ATOM 1314 C CA . GLN A 1 155 ? -8.362 3.237 10.681 1.00 93.62 155 GLN A CA 1
ATOM 1315 C C . GLN A 1 155 ? -7.519 2.255 11.466 1.00 93.62 155 GLN A C 1
ATOM 1317 O O . GLN A 1 155 ? -7.701 2.102 12.669 1.00 93.62 155 GLN A O 1
ATOM 1322 N N . VAL A 1 156 ? -6.585 1.608 10.781 1.00 93.19 156 VAL A N 1
ATOM 1323 C CA . VAL A 1 156 ? -5.663 0.662 11.400 1.00 93.19 156 VAL A CA 1
ATOM 1324 C C . VAL A 1 156 ? -4.237 1.054 11.065 1.00 93.19 156 VAL A C 1
ATOM 1326 O O . VAL A 1 156 ? -3.893 1.287 9.902 1.00 93.19 156 VAL A O 1
ATOM 1329 N N . MET A 1 157 ? -3.398 1.110 12.091 1.00 93.00 157 MET A N 1
ATOM 1330 C CA . MET A 1 157 ? -1.968 1.362 11.993 1.00 93.00 157 MET A CA 1
ATOM 1331 C C . MET A 1 157 ? -1.220 0.211 12.647 1.00 93.00 157 MET A C 1
ATOM 1333 O O . MET A 1 157 ? -1.402 -0.077 13.818 1.00 93.00 157 MET A O 1
ATOM 1337 N N . VAL A 1 158 ? -0.348 -0.450 11.900 1.00 91.62 158 VAL A N 1
ATOM 1338 C CA . VAL A 1 158 ? 0.531 -1.509 12.390 1.00 91.62 158 VAL A CA 1
ATOM 1339 C C . VAL A 1 158 ? 1.957 -0.982 12.421 1.00 91.62 158 VAL A C 1
ATOM 1341 O O . VAL A 1 158 ? 2.560 -0.635 11.397 1.00 91.62 158 VAL A O 1
ATOM 1344 N N . TYR A 1 159 ? 2.517 -0.956 13.619 1.00 91.50 159 TYR A N 1
ATOM 1345 C CA . TYR A 1 159 ? 3.895 -0.596 13.881 1.00 91.50 159 TYR A CA 1
ATOM 1346 C C . TYR A 1 159 ? 4.763 -1.846 13.813 1.00 91.50 159 TYR A C 1
ATOM 1348 O O . TYR A 1 159 ? 4.622 -2.783 14.599 1.00 91.50 159 TYR A O 1
ATOM 1356 N N . LEU A 1 160 ? 5.700 -1.843 12.870 1.00 90.44 160 LEU A N 1
ATOM 1357 C CA . LEU A 1 160 ? 6.726 -2.863 12.719 1.00 90.44 160 LEU A CA 1
ATOM 1358 C C . LEU A 1 160 ? 8.099 -2.264 13.055 1.00 90.44 160 LEU A C 1
ATOM 1360 O O . LEU A 1 160 ? 8.328 -1.050 13.016 1.00 90.44 160 LEU A O 1
ATOM 1364 N N . LYS A 1 161 ? 9.084 -3.109 13.353 1.00 88.81 161 LYS A N 1
ATOM 1365 C CA . LYS A 1 161 ? 10.471 -2.671 13.549 1.00 88.81 161 LYS A CA 1
ATOM 1366 C C . LYS A 1 161 ? 11.012 -1.993 12.278 1.00 88.81 161 LYS A C 1
ATOM 1368 O O . LYS A 1 161 ? 11.324 -2.656 11.293 1.00 88.81 161 LYS A O 1
ATOM 1373 N N . GLY A 1 162 ? 11.143 -0.664 12.333 1.00 83.94 162 GLY A N 1
ATOM 1374 C CA . GLY A 1 162 ? 11.689 0.174 11.256 1.00 83.94 162 GLY A CA 1
ATOM 1375 C C . GLY A 1 162 ? 10.689 0.557 10.161 1.00 83.94 162 GLY A C 1
ATOM 1376 O O . GLY A 1 162 ? 11.098 1.133 9.155 1.00 83.94 162 GLY A O 1
ATOM 1377 N N . LYS A 1 163 ? 9.399 0.233 10.319 1.00 87.25 163 LYS A N 1
ATOM 1378 C CA . LYS A 1 163 ? 8.363 0.572 9.341 1.00 87.25 163 LYS A CA 1
ATOM 1379 C C . LYS A 1 163 ? 6.990 0.653 10.003 1.00 87.25 163 LYS A C 1
ATOM 1381 O O . LYS A 1 163 ? 6.649 -0.220 10.785 1.00 87.25 163 LYS A O 1
ATOM 1386 N N . THR A 1 164 ? 6.179 1.615 9.591 1.00 88.62 164 THR A N 1
ATOM 1387 C CA . THR A 1 164 ? 4.750 1.658 9.921 1.00 88.62 164 THR A CA 1
ATOM 1388 C C . THR A 1 164 ? 3.935 1.428 8.659 1.00 88.62 164 THR A C 1
ATOM 1390 O O . THR A 1 164 ? 4.360 1.788 7.557 1.00 88.62 164 THR A O 1
ATOM 1393 N N . THR A 1 165 ? 2.799 0.766 8.811 1.00 90.75 165 THR A N 1
ATOM 1394 C CA . THR A 1 165 ? 1.849 0.479 7.742 1.00 90.75 165 THR A CA 1
ATOM 1395 C C . THR A 1 165 ? 0.442 0.706 8.242 1.00 90.75 165 THR A C 1
ATOM 1397 O O . THR A 1 165 ? 0.188 0.513 9.418 1.00 90.75 165 THR A O 1
ATOM 1400 N N . GLY A 1 166 ? -0.468 1.122 7.373 1.00 91.50 166 GLY A N 1
ATOM 1401 C CA . GLY A 1 166 ? -1.846 1.329 7.776 1.00 91.50 166 GLY A CA 1
ATOM 1402 C C . GLY A 1 166 ? -2.768 1.662 6.623 1.00 91.50 166 GLY A C 1
ATOM 1403 O O . GLY A 1 166 ? -2.331 1.806 5.468 1.00 91.50 166 GLY A O 1
ATOM 1404 N N . ALA A 1 167 ? -4.047 1.754 6.954 1.00 94.88 167 ALA A N 1
ATOM 1405 C CA . ALA A 1 167 ? -5.102 2.099 6.022 1.00 94.88 167 ALA A CA 1
ATOM 1406 C C . ALA A 1 167 ? -6.308 2.727 6.734 1.00 94.88 167 ALA A C 1
ATOM 1408 O O . ALA A 1 167 ? -6.614 2.355 7.865 1.00 94.88 167 ALA A O 1
ATOM 1409 N N . SER A 1 168 ? -7.026 3.609 6.028 1.00 95.31 168 SER A N 1
ATOM 1410 C CA . SER A 1 168 ? -8.440 3.876 6.327 1.00 95.31 168 SER A CA 1
ATOM 1411 C C . SER A 1 168 ? -9.281 2.850 5.583 1.00 95.31 168 SER A C 1
ATOM 1413 O O . SER A 1 168 ? -9.148 2.728 4.361 1.00 95.31 168 SER A O 1
ATOM 1415 N N . ILE A 1 169 ? -10.147 2.140 6.291 1.00 96.31 169 ILE A N 1
ATOM 1416 C CA . ILE A 1 169 ? -10.994 1.080 5.756 1.00 96.31 169 ILE A CA 1
ATOM 1417 C C . ILE A 1 169 ? -12.451 1.497 5.955 1.00 96.31 169 ILE A C 1
ATOM 1419 O O . ILE A 1 169 ? -12.898 1.693 7.079 1.00 96.31 169 ILE A O 1
ATOM 1423 N N . TYR A 1 170 ? -13.179 1.636 4.853 1.00 96.25 170 TYR A N 1
ATOM 1424 C CA . TYR A 1 170 ? -14.618 1.898 4.809 1.00 96.25 170 TYR A CA 1
ATOM 1425 C C . TYR A 1 170 ? -15.325 0.682 4.219 1.00 96.25 170 TYR A C 1
ATOM 1427 O O . TYR A 1 170 ? -14.676 -0.174 3.616 1.00 96.25 170 TYR A O 1
ATOM 1435 N N . GLU A 1 171 ? -16.654 0.635 4.317 1.00 95.69 171 GLU A N 1
ATOM 1436 C CA . GLU A 1 171 ? -17.457 -0.521 3.889 1.00 95.69 171 GLU A CA 1
ATOM 1437 C C . GLU A 1 171 ? -17.083 -1.009 2.486 1.00 95.69 171 GLU A C 1
ATOM 1439 O O . GLU A 1 171 ? -16.861 -2.195 2.273 1.00 95.69 171 GLU A O 1
ATOM 1444 N N . ASN A 1 172 ? -16.947 -0.092 1.526 1.00 96.12 172 ASN A N 1
ATOM 1445 C CA . ASN A 1 172 ? -16.755 -0.448 0.118 1.00 96.12 172 ASN A CA 1
ATOM 1446 C C . ASN A 1 172 ? -15.396 -0.031 -0.452 1.00 96.12 172 ASN A C 1
ATOM 1448 O O . ASN A 1 172 ? -15.109 -0.279 -1.629 1.00 96.12 172 ASN A O 1
ATOM 1452 N N . ARG A 1 173 ? -14.550 0.634 0.341 1.00 95.88 173 ARG A N 1
ATOM 1453 C CA . ARG A 1 173 ? -13.336 1.276 -0.168 1.00 95.88 173 ARG A CA 1
ATOM 1454 C C . ARG A 1 173 ? -12.262 1.454 0.890 1.00 95.88 173 ARG A C 1
ATOM 1456 O O . ARG A 1 173 ? -12.545 1.599 2.069 1.00 95.88 173 ARG A O 1
ATOM 1463 N N . ILE A 1 174 ? -11.011 1.463 0.447 1.00 96.31 174 ILE A N 1
ATOM 1464 C CA . ILE A 1 174 ? -9.835 1.501 1.314 1.00 96.31 174 ILE A CA 1
ATOM 1465 C C . ILE A 1 174 ? -8.839 2.524 0.788 1.00 96.31 174 ILE A C 1
ATOM 1467 O O . ILE A 1 174 ? -8.504 2.539 -0.399 1.00 96.31 174 ILE A O 1
ATOM 1471 N N . LEU A 1 175 ? -8.306 3.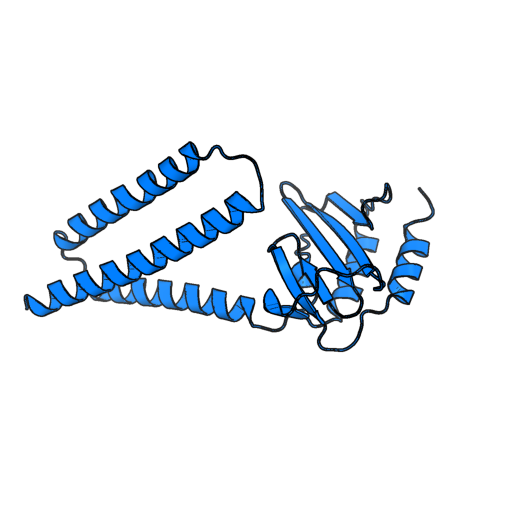329 1.698 1.00 95.31 175 LEU A N 1
ATOM 1472 C CA . LEU A 1 175 ? -7.138 4.168 1.478 1.00 95.31 175 LEU A CA 1
ATOM 1473 C C . LEU A 1 175 ? -5.933 3.512 2.148 1.00 95.31 175 LEU A C 1
ATOM 1475 O O . LEU A 1 175 ? -5.812 3.532 3.367 1.00 95.31 175 LEU A O 1
ATOM 1479 N N . SER A 1 176 ? -5.015 2.953 1.358 1.00 93.38 176 SER A N 1
ATOM 1480 C CA . SER A 1 176 ? -3.758 2.412 1.885 1.00 93.38 176 SER A CA 1
ATOM 1481 C C . SER A 1 176 ? -2.717 3.519 2.025 1.00 93.38 176 SER A C 1
ATOM 1483 O O . SER A 1 176 ? -2.288 4.094 1.021 1.00 93.38 176 SER A O 1
ATOM 1485 N N . TYR A 1 177 ? -2.237 3.761 3.245 1.00 90.00 177 TYR A N 1
ATOM 1486 C CA . TYR A 1 177 ? -1.212 4.777 3.514 1.00 90.00 177 TYR A CA 1
ATOM 1487 C C . TYR A 1 177 ? 0.172 4.354 3.008 1.00 90.00 177 TYR A C 1
ATOM 1489 O O . TYR A 1 177 ? 0.987 5.179 2.613 1.00 90.00 177 TYR A O 1
ATOM 1497 N N . ASN A 1 178 ? 0.433 3.045 2.950 1.00 83.06 178 ASN A N 1
ATOM 1498 C CA . ASN A 1 178 ? 1.706 2.491 2.484 1.00 83.06 178 ASN A CA 1
ATOM 1499 C C . ASN A 1 178 ? 2.051 2.836 1.037 1.00 83.06 178 ASN A C 1
ATOM 1501 O O . ASN A 1 178 ? 3.209 3.094 0.706 1.00 83.06 178 ASN A O 1
ATOM 1505 N N . LYS A 1 179 ? 1.063 2.659 0.159 1.00 79.44 179 LYS A N 1
ATOM 1506 C CA . LYS A 1 179 ? 1.206 2.835 -1.288 1.00 79.44 179 LYS A CA 1
ATOM 1507 C C . LYS A 1 179 ? 0.607 4.166 -1.753 1.00 79.44 179 LYS A C 1
ATOM 1509 O O . LYS A 1 179 ? 0.713 4.454 -2.940 1.00 79.44 179 LYS A O 1
ATOM 1514 N N . THR A 1 180 ? -0.035 4.920 -0.854 1.00 85.12 180 THR A N 1
ATOM 1515 C CA . THR A 1 180 ? -0.853 6.099 -1.180 1.00 85.12 180 THR A CA 1
ATOM 1516 C C . THR A 1 180 ? -1.787 5.771 -2.342 1.00 85.12 180 THR A C 1
ATOM 1518 O O . THR A 1 180 ? -1.684 6.320 -3.432 1.00 85.12 180 THR A O 1
ATOM 1521 N N . SER A 1 181 ? -2.590 4.720 -2.172 1.00 91.31 181 SER A N 1
ATOM 1522 C CA . SER A 1 181 ? -3.423 4.166 -3.243 1.00 91.31 181 SER A CA 1
ATOM 1523 C C . SER A 1 181 ? -4.803 3.808 -2.722 1.00 91.31 181 SER A C 1
ATOM 1525 O O . SER A 1 181 ? -4.944 3.347 -1.586 1.00 91.31 181 SER A O 1
ATOM 1527 N N . TYR A 1 182 ? -5.786 3.968 -3.598 1.00 95.19 182 TYR A N 1
ATOM 1528 C CA . TYR A 1 182 ? -7.189 3.688 -3.332 1.00 95.19 182 TYR A CA 1
ATOM 1529 C C . TYR A 1 182 ? -7.559 2.297 -3.836 1.00 95.19 182 TYR A C 1
ATOM 1531 O O . TYR A 1 182 ? -7.093 1.862 -4.892 1.00 95.19 182 TYR A O 1
ATOM 1539 N N . TYR A 1 183 ? -8.397 1.597 -3.085 1.00 96.56 183 TYR A N 1
ATOM 1540 C CA . TYR A 1 183 ? -8.891 0.271 -3.430 1.00 96.56 183 TYR A CA 1
ATOM 1541 C C . TYR A 1 183 ? -10.397 0.208 -3.208 1.00 96.56 183 TYR A C 1
ATOM 1543 O O . TYR A 1 183 ? -10.914 0.837 -2.289 1.00 96.56 183 TYR A O 1
ATOM 1551 N N . LYS A 1 184 ? -11.083 -0.586 -4.028 1.00 96.75 184 LYS A N 1
ATOM 1552 C CA . LYS A 1 184 ? -12.486 -0.961 -3.826 1.00 96.75 184 LYS A CA 1
ATOM 1553 C C . LYS A 1 184 ? -12.574 -2.391 -3.328 1.00 96.75 184 LYS A C 1
ATOM 1555 O O . LYS A 1 184 ? -11.761 -3.221 -3.747 1.00 96.75 184 LYS A O 1
ATOM 1560 N N . VAL A 1 185 ? -13.574 -2.669 -2.504 1.00 97.38 185 VAL A N 1
ATOM 1561 C CA . VAL A 1 185 ? -13.949 -4.032 -2.116 1.00 97.38 185 VAL A CA 1
ATOM 1562 C C . VAL A 1 185 ? -14.789 -4.654 -3.234 1.00 97.38 185 VAL A C 1
ATOM 1564 O O . VAL A 1 185 ? -15.573 -3.967 -3.888 1.00 97.38 185 VAL A O 1
ATOM 1567 N N . LEU A 1 186 ? -14.568 -5.934 -3.528 1.00 97.75 186 LEU A N 1
ATOM 1568 C CA . LEU A 1 186 ? -15.165 -6.629 -4.674 1.00 97.75 186 LEU A CA 1
ATOM 1569 C C . LEU A 1 186 ? -16.256 -7.624 -4.288 1.00 97.75 186 LEU A C 1
ATOM 1571 O O . LEU A 1 186 ? -17.155 -7.870 -5.087 1.00 97.75 186 LEU A O 1
ATOM 1575 N N . ASN A 1 187 ? -16.159 -8.227 -3.106 1.00 97.44 187 ASN A N 1
ATOM 1576 C CA . ASN A 1 187 ? -16.989 -9.358 -2.689 1.00 97.44 187 ASN A CA 1
ATOM 1577 C C . ASN A 1 187 ? -18.007 -9.007 -1.591 1.00 97.44 187 ASN A C 1
ATOM 1579 O O . ASN A 1 187 ? -18.434 -9.898 -0.866 1.00 97.44 187 ASN A O 1
ATOM 1583 N N . GLY A 1 188 ? -18.410 -7.736 -1.505 1.00 96.00 188 GLY A N 1
ATOM 1584 C CA . GLY A 1 188 ? -19.404 -7.229 -0.551 1.00 96.00 188 GLY A CA 1
ATOM 1585 C C . GLY A 1 188 ? -18.842 -6.142 0.369 1.00 96.00 188 GLY A C 1
ATOM 1586 O O . GLY A 1 188 ? -17.623 -5.982 0.424 1.00 96.00 188 GLY A O 1
ATOM 1587 N N . PRO A 1 189 ? -19.704 -5.369 1.052 1.00 96.94 189 PRO A N 1
ATOM 1588 C CA . PRO A 1 189 ? -19.254 -4.399 2.039 1.00 96.94 189 PRO A CA 1
ATOM 1589 C C . PRO A 1 189 ? -18.580 -5.106 3.220 1.00 96.94 189 PRO A C 1
ATOM 1591 O O . PRO A 1 189 ? -18.959 -6.218 3.583 1.00 96.94 189 PRO A O 1
ATOM 1594 N N . ILE A 1 190 ? -17.591 -4.449 3.818 1.00 97.62 190 ILE A N 1
ATOM 1595 C CA . ILE A 1 190 ? -16.954 -4.905 5.053 1.00 97.62 190 ILE A CA 1
ATOM 1596 C C . ILE A 1 190 ? -17.962 -4.828 6.197 1.00 97.62 190 ILE A C 1
ATOM 1598 O O . ILE A 1 190 ? -18.609 -3.798 6.382 1.00 97.62 190 ILE A O 1
ATOM 1602 N N . ASP A 1 191 ? -18.069 -5.915 6.955 1.00 97.56 191 ASP A N 1
ATOM 1603 C CA . ASP A 1 191 ? -18.921 -6.016 8.136 1.00 97.56 191 ASP A CA 1
ATOM 1604 C C . ASP A 1 191 ? -18.408 -5.097 9.257 1.00 97.56 191 ASP A C 1
ATOM 1606 O O . ASP A 1 191 ? -17.453 -5.411 9.970 1.00 97.56 191 ASP A O 1
ATOM 1610 N N . MET A 1 192 ? -19.035 -3.927 9.379 1.00 95.31 192 MET A N 1
ATOM 1611 C CA . MET A 1 192 ? -18.695 -2.943 10.405 1.00 95.31 192 MET A CA 1
ATOM 1612 C C . MET A 1 192 ? -19.205 -3.339 11.792 1.00 95.31 192 MET A C 1
ATOM 1614 O O . MET A 1 192 ? -18.626 -2.892 12.775 1.00 95.31 192 MET A O 1
ATOM 1618 N N . GLU A 1 193 ? -20.229 -4.191 11.898 1.00 96.12 193 GLU A N 1
ATOM 1619 C CA . GLU A 1 193 ? -20.708 -4.687 13.197 1.00 96.12 193 GLU A CA 1
ATOM 1620 C C . GLU A 1 193 ? -19.675 -5.629 13.819 1.00 96.12 193 GLU A C 1
ATOM 1622 O O . GLU A 1 193 ? -19.407 -5.558 15.018 1.00 96.12 193 GLU A O 1
ATOM 1627 N N . TRP A 1 194 ? -19.023 -6.458 12.996 1.00 96.62 194 TRP A N 1
ATOM 1628 C CA . TRP A 1 194 ? -17.895 -7.274 13.445 1.00 96.62 194 TRP A CA 1
ATOM 1629 C C . TRP A 1 194 ? -16.737 -6.412 13.955 1.00 96.62 194 TRP A C 1
ATOM 1631 O O . TRP A 1 194 ? -16.149 -6.730 14.987 1.00 96.62 194 TRP A O 1
ATOM 1641 N N . ILE A 1 195 ? -16.430 -5.303 13.269 1.00 94.25 195 ILE A N 1
ATOM 1642 C CA . ILE A 1 195 ? -15.403 -4.355 13.722 1.00 94.25 195 ILE A CA 1
ATOM 1643 C C . ILE A 1 195 ? -15.804 -3.747 15.065 1.00 94.25 195 ILE A C 1
ATOM 1645 O O . ILE A 1 195 ? -15.021 -3.834 16.003 1.00 94.25 195 ILE A O 1
ATOM 1649 N N . GLU A 1 196 ? -17.020 -3.210 15.194 1.00 92.19 196 GLU A N 1
ATOM 1650 C CA . GLU A 1 196 ? -17.537 -2.652 16.453 1.00 92.19 196 GLU A CA 1
ATOM 1651 C C . GLU A 1 196 ? -17.436 -3.680 17.607 1.00 92.19 196 GLU A C 1
ATOM 1653 O O . GLU A 1 196 ? -16.976 -3.346 18.702 1.00 92.19 196 GLU A O 1
ATOM 1658 N N . ALA A 1 197 ? -17.764 -4.953 17.353 1.00 94.19 197 ALA A N 1
ATOM 1659 C CA . ALA A 1 197 ? -17.634 -6.039 18.328 1.00 94.19 197 ALA A CA 1
ATOM 1660 C C . ALA A 1 197 ? -16.172 -6.394 18.658 1.00 94.19 197 ALA A C 1
ATOM 1662 O O . ALA A 1 197 ? -15.848 -6.691 19.810 1.00 94.19 197 ALA A O 1
ATOM 1663 N N . PHE A 1 198 ? -15.274 -6.356 17.671 1.00 92.88 198 PHE A N 1
ATOM 1664 C CA . PHE A 1 198 ? -13.836 -6.532 17.879 1.00 92.88 198 PHE A CA 1
ATOM 1665 C C . PHE A 1 198 ? -13.269 -5.409 18.762 1.00 92.88 198 PHE A C 1
ATOM 1667 O O . PHE A 1 198 ? -12.512 -5.688 19.696 1.00 92.88 198 PHE A O 1
ATOM 1674 N N . GLU A 1 199 ? -13.668 -4.156 18.513 1.00 89.19 199 GLU A N 1
ATOM 1675 C CA . GLU A 1 199 ? -13.292 -3.008 19.346 1.00 89.19 199 GLU A CA 1
ATOM 1676 C C . GLU A 1 199 ? -13.846 -3.132 20.768 1.00 89.19 199 GLU A C 1
ATOM 1678 O O . GLU A 1 199 ? -13.162 -2.795 21.729 1.00 89.19 199 GLU A O 1
ATOM 1683 N N . GLU A 1 200 ? -15.055 -3.662 20.950 1.00 89.69 200 GLU A N 1
ATOM 1684 C CA . GLU A 1 200 ? -15.593 -3.905 22.290 1.00 89.69 200 GLU A CA 1
ATOM 1685 C C . GLU A 1 200 ? -14.827 -5.012 23.031 1.00 89.69 200 GLU A C 1
ATOM 1687 O O . GLU A 1 200 ? -14.487 -4.842 24.204 1.00 89.69 200 GLU A O 1
ATOM 1692 N N . LYS A 1 201 ? -14.510 -6.114 22.340 1.00 91.31 201 LYS A N 1
ATOM 1693 C CA . LYS A 1 201 ? -13.797 -7.276 22.895 1.00 91.31 201 LYS A CA 1
ATOM 1694 C C . LYS A 1 201 ? -12.375 -6.933 23.338 1.00 91.31 201 LYS A C 1
ATOM 1696 O O . LYS A 1 201 ? -11.939 -7.404 24.385 1.00 91.31 201 LYS A O 1
ATOM 1701 N N . HIS A 1 202 ? -11.660 -6.140 22.540 1.00 88.38 202 HIS A N 1
ATOM 1702 C CA . HIS A 1 202 ? -10.223 -5.891 22.717 1.00 88.38 202 HIS A CA 1
ATOM 1703 C C . HIS A 1 202 ? -9.875 -4.439 23.080 1.00 88.38 202 HIS A C 1
ATOM 1705 O O . HIS A 1 202 ? -8.724 -4.163 23.416 1.00 88.38 202 HIS A O 1
ATOM 1711 N N . GLY A 1 203 ? -10.830 -3.506 23.004 1.00 74.06 203 GLY A N 1
ATOM 1712 C CA . GLY A 1 203 ? -10.614 -2.059 23.163 1.00 74.06 203 GLY A CA 1
ATOM 1713 C C . GLY A 1 203 ? -11.150 -1.420 24.435 1.00 74.06 203 GLY A C 1
ATOM 1714 O O . GLY A 1 203 ? -10.726 -0.318 24.779 1.00 74.06 203 GLY A O 1
ATOM 1715 N N . LYS A 1 204 ? -12.007 -2.099 25.203 1.00 57.06 204 LYS A N 1
ATOM 1716 C CA . LYS A 1 204 ? -12.412 -1.641 26.542 1.00 57.06 204 LYS A CA 1
ATOM 1717 C C . LYS A 1 204 ? -11.780 -2.514 27.619 1.00 57.06 204 LYS A C 1
ATOM 1719 O O . LYS A 1 204 ? -12.414 -3.452 28.093 1.00 57.06 204 LYS A O 1
ATOM 1724 N N . GLY A 1 205 ? -10.558 -2.191 28.051 1.00 51.78 205 GLY A N 1
ATOM 1725 C CA . GLY A 1 205 ? -10.014 -2.879 29.226 1.00 51.78 205 GLY A CA 1
ATOM 1726 C C . GLY A 1 205 ? -8.526 -2.800 29.551 1.00 51.78 205 GLY A C 1
ATOM 1727 O O . GLY A 1 205 ? -8.089 -3.694 30.273 1.00 51.78 205 GLY A O 1
ATOM 1728 N N . GLN A 1 206 ? -7.759 -1.801 29.096 1.00 41.78 206 GLN A N 1
ATOM 1729 C CA . GLN A 1 206 ? -6.429 -1.494 29.656 1.00 41.78 206 GLN A CA 1
ATOM 1730 C C . GLN A 1 206 ? -6.193 0.013 29.734 1.00 41.78 206 GLN A C 1
ATOM 1732 O O . GLN A 1 206 ? -6.493 0.697 28.732 1.00 41.78 206 GLN A O 1
#

Organism: NCBI:txid633404

pLDDT: mean 81.74, std 13.11, range [41.78, 98.12]

Foldseek 3Di:
DPVVVLVVLLVVVVVVVVVVLVVVVVVCVVCDVQPDDDPPVVVVVVSCVVVVVVVVVSVVCSVDPDDVVVVVVVVVVSVVVVVVVVCVQFDKAQQLVLQVDDPVFFQWKDKQPDPQIGRDDVLVVVVSVLSRVWIKHFDDPVVDDPPCVPFDWMKMWTDTHVDIWIWIATQFKIQTPVVRTIMGTDPGGRDVVVVVVSCVVRVPDD

Secondary structure (DSSP, 8-state):
--HHHHHHHHHHHHHHHHHHHHHHHHHHHHHHHHH----HHHHHHHHHHHHHHHHHHHHHHTTS---HHHHHHHHHHHHHHHHHHHHHHHS-EESHHHH---GGGEEEEEETTSS-EE--HHHHHHHHHHHHTSEEEEPPGGG--S--TTS-EEEEEEEETTEEEEEEEESSEEEETTTTEEEEESSS---HHHHHHHHHHHHS--

Radius of gyration: 22.96 Å; chains: 1; bounding box: 54×33×69 Å